Protein AF-0000000078652286 (afdb_homodimer)

Solvent-accessible surface area (backbone atoms only — not comparable to full-atom values): 15765 Å² total; per-residue (Å²): 120,46,76,45,65,55,53,71,86,46,45,67,55,51,50,52,40,48,57,67,32,73,71,63,65,42,34,70,57,65,64,25,72,68,32,42,41,52,26,39,71,69,23,59,78,38,22,35,30,31,34,47,96,91,35,68,45,29,36,36,38,32,30,48,24,59,58,43,30,39,56,39,75,67,45,54,32,75,92,59,58,95,69,57,56,63,59,50,54,51,54,52,39,51,54,51,35,52,75,68,65,37,44,33,40,33,38,70,41,53,64,84,39,56,66,61,53,51,54,40,43,75,73,56,30,41,74,53,85,59,48,41,57,28,36,34,70,72,51,95,76,57,75,46,81,63,120,47,76,44,65,53,54,72,87,45,46,66,56,52,51,51,39,47,58,68,33,75,70,61,65,42,36,71,57,64,65,26,74,67,30,41,42,51,27,38,70,70,22,61,76,37,21,35,30,31,34,47,95,91,35,67,47,29,36,36,39,33,31,47,24,60,60,44,31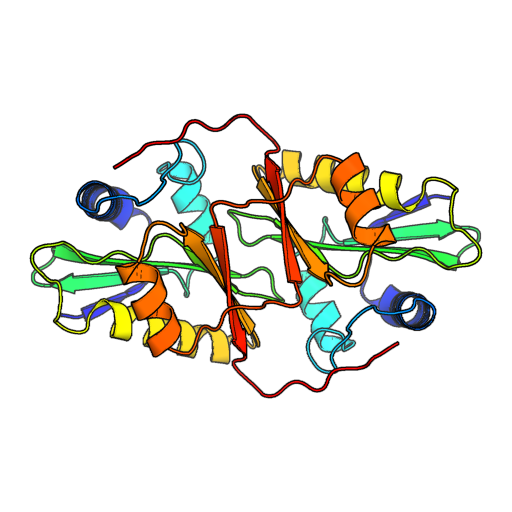,39,56,40,73,69,46,55,30,76,92,60,57,95,69,57,58,65,59,51,54,52,54,52,37,52,54,49,35,52,75,69,66,37,45,33,39,33,38,71,42,52,62,84,39,56,67,61,51,51,53,41,43,74,73,55,30,41,74,53,87,59,46,41,57,26,37,32,71,72,51,94,75,55,74,46,81,62

InterPro domains:
  IPR000182 GNAT domain [PF00583] (12-125)
  IPR000182 GNAT domain [PS51186] (1-146)
  IPR016181 Acyl-CoA N-acyltransferase [SSF55729] (1-130)
  IPR017255 Acetyltransferase, GNAT, predicted [PIRSF037663] (1-130)
  IPR050832 Bacterial Acetyltransferase [PTHR43877] (1-130)

pLDDT: mean 96.69, std 3.42, range [78.0, 98.94]

Structure (mmCIF, N/CA/C/O backbone):
data_AF-0000000078652286-model_v1
#
loop_
_entity.id
_entity.type
_entity.pdbx_description
1 polymer 'Putative acetyltransferase'
#
loop_
_atom_site.group_PDB
_atom_site.id
_atom_site.type_symbol
_atom_site.label_atom_id
_atom_site.label_alt_id
_atom_site.label_comp_id
_atom_site.label_asym_id
_atom_site.label_entity_id
_atom_site.label_seq_id
_atom_site.pdbx_PDB_ins_code
_atom_site.Cartn_x
_atom_site.Cartn_y
_atom_site.Cartn_z
_atom_site.occupancy
_atom_site.B_iso_or_equiv
_atom_site.auth_seq_id
_atom_site.auth_comp_id
_atom_site.auth_asym_id
_atom_site.auth_atom_id
_atom_site.pdbx_PDB_model_num
ATOM 1 N N . MET A 1 1 ? -10.242 -27.656 -9.531 1 91.12 1 MET A N 1
ATOM 2 C CA . MET A 1 1 ? -9.398 -26.578 -9.016 1 91.12 1 MET A CA 1
ATOM 3 C C . MET A 1 1 ? -10.102 -25.828 -7.879 1 91.12 1 MET A C 1
ATOM 5 O O . MET A 1 1 ? -11.289 -25.547 -7.965 1 91.12 1 MET A O 1
ATOM 9 N N . ASN A 1 2 ? -9.391 -25.625 -6.797 1 97 2 ASN A N 1
ATOM 10 C CA . ASN A 1 2 ? -9.938 -24.922 -5.633 1 97 2 ASN A CA 1
ATOM 11 C C . ASN A 1 2 ? -9.062 -23.75 -5.227 1 97 2 ASN A C 1
ATOM 13 O O . ASN A 1 2 ? -7.836 -23.812 -5.324 1 97 2 ASN A O 1
ATOM 17 N N . ILE A 1 3 ? -9.727 -22.672 -4.801 1 98.44 3 ILE A N 1
ATOM 18 C CA . ILE A 1 3 ? -9.023 -21.516 -4.285 1 98.44 3 ILE A CA 1
ATOM 19 C C . ILE A 1 3 ? -9.148 -21.453 -2.766 1 98.44 3 ILE A C 1
ATOM 21 O O . ILE A 1 3 ? -10.242 -21.609 -2.223 1 98.44 3 ILE A O 1
ATOM 25 N N . ARG A 1 4 ? -8.07 -21.297 -2.104 1 98.5 4 ARG A N 1
ATOM 26 C CA . ARG A 1 4 ? -8.07 -21.219 -0.646 1 98.5 4 ARG A CA 1
ATOM 27 C C . ARG A 1 4 ? -7.012 -20.234 -0.154 1 98.5 4 ARG A C 1
ATOM 29 O O . ARG A 1 4 ? -6.172 -19.781 -0.932 1 98.5 4 ARG A O 1
ATOM 36 N N . GLU A 1 5 ? -7.062 -19.953 1.129 1 98.81 5 GLU A N 1
ATOM 37 C CA . GLU A 1 5 ? -6.051 -19.078 1.736 1 98.81 5 GLU A CA 1
ATOM 38 C C . GLU A 1 5 ? -4.68 -19.75 1.737 1 98.81 5 GLU A C 1
ATOM 40 O O . GLU A 1 5 ? -4.574 -20.953 1.977 1 98.81 5 GLU A O 1
ATOM 45 N N . MET A 1 6 ? -3.682 -19.016 1.412 1 98.81 6 MET A N 1
ATOM 46 C CA . MET A 1 6 ? -2.299 -19.469 1.513 1 98.81 6 MET A CA 1
ATOM 47 C C . MET A 1 6 ? -1.877 -19.609 2.973 1 98.81 6 MET A C 1
ATOM 49 O O . MET A 1 6 ? -2.193 -18.75 3.799 1 98.81 6 MET A O 1
ATOM 53 N N . ILE A 1 7 ? -1.224 -20.672 3.297 1 98.44 7 ILE A N 1
ATOM 54 C CA . ILE A 1 7 ? -0.658 -20.844 4.629 1 98.44 7 ILE A CA 1
ATOM 55 C C . ILE A 1 7 ? 0.861 -20.969 4.535 1 98.44 7 ILE A C 1
ATOM 57 O O . ILE A 1 7 ? 1.409 -21.141 3.441 1 98.44 7 ILE A O 1
ATOM 61 N N . GLU A 1 8 ? 1.541 -20.875 5.652 1 98.44 8 GLU A N 1
ATOM 62 C CA . GLU A 1 8 ? 3 -20.844 5.672 1 98.44 8 GLU A CA 1
ATOM 63 C C . GLU A 1 8 ? 3.584 -22.109 5.047 1 98.44 8 GLU A C 1
ATOM 65 O O . GLU A 1 8 ? 4.625 -22.062 4.391 1 98.44 8 GLU A O 1
ATOM 70 N N . GLU A 1 9 ? 2.928 -23.188 5.168 1 98.38 9 GLU A N 1
ATOM 71 C CA . GLU A 1 9 ? 3.406 -24.469 4.668 1 98.38 9 GLU A CA 1
ATOM 72 C C . GLU A 1 9 ? 3.385 -24.516 3.145 1 98.38 9 GLU A C 1
ATOM 74 O O . GLU A 1 9 ? 4.008 -25.391 2.535 1 98.38 9 GLU A O 1
ATOM 79 N N . ASP A 1 10 ? 2.697 -23.609 2.553 1 98.75 10 ASP A N 1
ATOM 80 C CA . ASP A 1 10 ? 2.588 -23.562 1.098 1 98.75 10 ASP A CA 1
ATOM 81 C C . ASP A 1 10 ? 3.822 -22.906 0.474 1 98.75 10 ASP A C 1
ATOM 83 O O . ASP A 1 10 ? 4.004 -22.953 -0.745 1 98.75 10 ASP A O 1
ATOM 87 N N . TYR A 1 11 ? 4.672 -22.375 1.302 1 98.81 11 TYR A N 1
ATOM 88 C CA . TYR A 1 11 ? 5.715 -21.469 0.833 1 98.81 11 TYR A CA 1
ATOM 89 C C . TYR A 1 11 ? 6.566 -22.125 -0.246 1 98.81 11 TYR A C 1
ATOM 91 O O . TYR A 1 11 ? 6.77 -21.547 -1.321 1 98.81 11 TYR A O 1
ATOM 99 N N . ASP A 1 12 ? 7.023 -23.281 -0.042 1 98.69 12 ASP A N 1
ATOM 100 C CA . ASP A 1 12 ? 7.957 -23.891 -0.979 1 98.69 12 ASP A CA 1
ATOM 101 C C . ASP A 1 12 ? 7.316 -24.078 -2.352 1 98.69 12 ASP A C 1
ATOM 103 O O . ASP A 1 12 ? 7.941 -23.812 -3.377 1 98.69 12 ASP A O 1
ATOM 107 N N . GLN A 1 13 ? 6.113 -24.5 -2.381 1 98.69 13 GLN A N 1
ATOM 108 C CA . GLN A 1 13 ? 5.422 -24.703 -3.648 1 98.69 13 GLN A CA 1
ATOM 109 C C . GLN A 1 13 ? 5.145 -23.375 -4.344 1 98.69 13 GLN A C 1
ATOM 111 O O . GLN A 1 13 ? 5.301 -23.266 -5.559 1 98.69 13 GLN A O 1
ATOM 116 N N . VAL A 1 14 ? 4.781 -22.375 -3.627 1 98.75 14 VAL A N 1
ATOM 117 C CA . VAL A 1 14 ? 4.48 -21.062 -4.184 1 98.75 14 VAL A CA 1
ATOM 118 C C . VAL A 1 14 ? 5.758 -20.422 -4.734 1 98.75 14 VAL A C 1
ATOM 120 O O . VAL A 1 14 ? 5.742 -19.812 -5.805 1 98.75 14 VAL A O 1
ATOM 123 N N . TYR A 1 15 ? 6.809 -20.641 -3.947 1 98.38 15 TYR A N 1
ATOM 124 C CA . TYR A 1 15 ? 8.086 -20.109 -4.402 1 98.38 15 TYR A CA 1
ATOM 125 C C . TYR A 1 15 ? 8.508 -20.75 -5.719 1 98.38 15 TYR A C 1
ATOM 127 O O . TYR A 1 15 ? 8.977 -20.062 -6.629 1 98.38 15 TYR A O 1
ATOM 135 N N . GLN A 1 16 ? 8.359 -22.016 -5.852 1 97.69 16 GLN A N 1
ATOM 136 C CA . GLN A 1 16 ? 8.664 -22.703 -7.102 1 97.69 16 GLN A CA 1
ATOM 137 C C . GLN A 1 16 ? 7.762 -22.219 -8.234 1 97.69 16 GLN A C 1
ATOM 139 O O . GLN A 1 16 ? 8.203 -22.094 -9.375 1 97.69 16 GLN A O 1
ATOM 144 N N . LEU A 1 17 ? 6.535 -21.984 -7.918 1 98.19 17 LEU A N 1
ATOM 145 C CA . LEU A 1 17 ? 5.605 -21.406 -8.891 1 98.19 17 LEU A CA 1
ATOM 146 C C . LEU A 1 17 ? 6.113 -20.062 -9.391 1 98.19 17 LEU A C 1
ATOM 148 O O . LEU A 1 17 ? 6.152 -19.828 -10.602 1 98.19 17 LEU A O 1
ATOM 152 N N . TRP A 1 18 ? 6.508 -19.203 -8.445 1 97.69 18 TRP A N 1
ATOM 153 C CA . TRP A 1 18 ? 7.023 -17.891 -8.828 1 97.69 18 TRP A CA 1
ATOM 154 C C . TRP A 1 18 ? 8.266 -18.031 -9.703 1 97.69 18 TRP A C 1
ATOM 156 O O . TRP A 1 18 ? 8.398 -17.328 -10.711 1 97.69 18 TRP A O 1
ATOM 166 N N . LEU A 1 19 ? 9.094 -18.953 -9.375 1 96.25 19 LEU A N 1
ATOM 167 C CA . LEU A 1 19 ? 10.328 -19.156 -10.133 1 96.25 19 LEU A CA 1
ATOM 168 C C . LEU A 1 19 ? 10.016 -19.625 -11.547 1 96.25 19 LEU A C 1
ATOM 170 O O . LEU A 1 19 ? 10.789 -19.359 -12.477 1 96.25 19 LEU A O 1
ATOM 174 N N . SER A 1 20 ? 8.977 -20.297 -11.695 1 95.44 20 SER A N 1
ATOM 175 C CA . SER A 1 20 ? 8.609 -20.844 -13 1 95.44 20 SER A CA 1
ATOM 176 C C . SER A 1 20 ? 8.062 -19.75 -13.922 1 95.44 20 SER A C 1
ATOM 178 O O . SER A 1 20 ? 7.93 -19.969 -15.125 1 95.44 20 SER A O 1
ATOM 180 N N . CYS A 1 21 ? 7.727 -18.594 -13.383 1 94.75 21 CYS A N 1
ATOM 181 C CA . CYS A 1 21 ? 7.164 -17.469 -14.141 1 94.75 21 CYS A CA 1
ATOM 182 C C . CYS A 1 21 ? 8.227 -16.422 -14.43 1 94.75 21 CYS A C 1
ATOM 184 O O . CYS A 1 21 ? 8.984 -16.031 -13.539 1 94.75 21 CYS A O 1
ATOM 186 N N . ALA A 1 22 ? 8.266 -15.953 -15.586 1 89.44 22 ALA A N 1
ATOM 187 C CA . ALA A 1 22 ? 9.258 -14.953 -15.969 1 89.44 22 ALA A CA 1
ATOM 188 C C . ALA A 1 22 ? 8.875 -13.57 -15.453 1 89.44 22 ALA A C 1
ATOM 190 O O . ALA A 1 22 ? 7.691 -13.211 -15.438 1 89.44 22 ALA A O 1
ATOM 191 N N . GLY A 1 23 ? 9.891 -12.789 -14.969 1 87.5 23 GLY A N 1
ATOM 192 C CA . GLY A 1 23 ? 9.695 -11.383 -14.664 1 87.5 23 GLY A CA 1
ATOM 193 C C . GLY A 1 23 ? 8.992 -11.148 -13.344 1 87.5 23 GLY A C 1
ATOM 194 O O . GLY A 1 23 ? 8.258 -10.172 -13.188 1 87.5 23 GLY A O 1
ATOM 195 N N . MET A 1 24 ? 9.07 -11.977 -12.398 1 90.88 24 MET A N 1
ATOM 196 C CA . MET A 1 24 ? 8.352 -11.875 -11.125 1 90.88 24 MET A CA 1
ATOM 197 C C . MET A 1 24 ? 8.914 -10.75 -10.266 1 90.88 24 MET A C 1
ATOM 199 O O . MET A 1 24 ? 8.188 -10.125 -9.492 1 90.88 24 MET A O 1
ATOM 203 N N . GLY A 1 25 ? 10.211 -10.531 -10.359 1 91.5 25 GLY A N 1
ATOM 204 C CA . GLY A 1 25 ? 10.828 -9.477 -9.57 1 91.5 25 GLY A CA 1
ATOM 205 C C . GLY A 1 25 ? 10.898 -9.805 -8.094 1 91.5 25 GLY A C 1
ATOM 206 O O . GLY A 1 25 ? 10.609 -8.953 -7.246 1 91.5 25 GLY A O 1
ATOM 207 N N . LEU A 1 26 ? 11.25 -11.016 -7.684 1 96 26 LEU A N 1
ATOM 208 C CA . LEU A 1 26 ? 11.383 -11.43 -6.293 1 96 26 LEU A CA 1
ATOM 209 C C . LEU A 1 26 ? 12.602 -10.781 -5.648 1 96 26 LEU A C 1
ATOM 211 O O . LEU A 1 26 ? 13.539 -10.375 -6.344 1 96 26 LEU A O 1
ATOM 215 N N . ASN A 1 27 ? 12.562 -10.609 -4.387 1 95.25 27 ASN A N 1
ATOM 216 C CA . ASN A 1 27 ? 13.758 -10.203 -3.654 1 95.25 27 ASN A CA 1
ATOM 217 C C . ASN A 1 27 ? 14.016 -11.125 -2.465 1 95.25 27 ASN A C 1
ATOM 219 O O . ASN A 1 27 ? 13.117 -11.82 -1.999 1 95.25 27 ASN A O 1
ATOM 223 N N . HIS A 1 28 ? 15.25 -11.141 -1.911 1 95.38 28 HIS A N 1
ATOM 224 C CA . HIS A 1 28 ? 15.695 -12.156 -0.973 1 95.38 28 HIS A CA 1
ATOM 225 C C . HIS A 1 28 ? 15.18 -11.883 0.433 1 95.38 28 HIS A C 1
ATOM 227 O O . HIS A 1 28 ? 15.289 -12.734 1.317 1 95.38 28 HIS A O 1
ATOM 233 N N . LEU A 1 29 ? 14.594 -10.742 0.702 1 96.25 29 LEU A N 1
ATOM 234 C CA . LEU A 1 29 ? 14.109 -10.414 2.039 1 96.25 29 LEU A CA 1
ATOM 235 C C . LEU A 1 29 ? 12.594 -10.578 2.125 1 96.25 29 LEU A C 1
ATOM 237 O O . LEU A 1 29 ? 12.102 -11.5 2.777 1 96.25 29 LEU A O 1
ATOM 241 N N . ASP A 1 30 ? 11.875 -9.852 1.342 1 97.31 30 ASP A N 1
ATOM 242 C CA . ASP A 1 30 ? 10.422 -9.852 1.41 1 97.31 30 ASP A CA 1
ATOM 243 C C . ASP A 1 30 ? 9.844 -11.172 0.906 1 97.31 30 ASP A C 1
ATOM 245 O O . ASP A 1 30 ? 8.773 -11.594 1.348 1 97.31 30 ASP A O 1
ATOM 249 N N . ASP A 1 31 ? 10.594 -11.789 -0.006 1 97.75 31 ASP A N 1
ATOM 250 C CA . ASP A 1 31 ? 10.078 -13 -0.636 1 97.75 31 ASP A CA 1
ATOM 251 C C . ASP A 1 31 ? 10.719 -14.25 -0.035 1 97.75 31 ASP A C 1
ATOM 253 O O . ASP A 1 31 ? 10.555 -15.352 -0.559 1 97.75 31 ASP A O 1
ATOM 257 N N . SER A 1 32 ? 11.484 -14.07 1.063 1 97.19 32 SER A N 1
ATOM 258 C CA . SER A 1 32 ? 11.984 -15.203 1.831 1 97.19 32 SER A CA 1
ATOM 259 C C . SER A 1 32 ? 10.859 -15.898 2.59 1 97.19 32 SER A C 1
ATOM 261 O O . SER A 1 32 ? 9.75 -15.367 2.695 1 97.19 32 SER A O 1
ATOM 263 N N . LYS A 1 33 ? 11.172 -17.094 3.066 1 98.25 33 LYS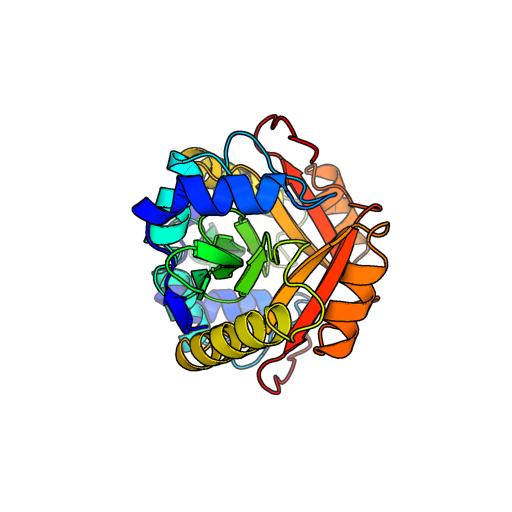 A N 1
ATOM 264 C CA . LYS A 1 33 ? 10.203 -17.828 3.873 1 98.25 33 LYS A CA 1
ATOM 265 C C . LYS A 1 33 ? 9.742 -17 5.066 1 98.25 33 LYS A C 1
ATOM 267 O O . LYS A 1 33 ? 8.539 -16.922 5.344 1 98.25 33 LYS A O 1
ATOM 272 N N . GLU A 1 34 ? 10.656 -16.344 5.715 1 97.69 34 GLU A N 1
ATOM 273 C CA . GLU A 1 34 ? 10.336 -15.508 6.871 1 97.69 34 GLU A CA 1
ATOM 274 C C . GLU A 1 34 ? 9.523 -14.281 6.457 1 97.69 34 GLU A C 1
ATOM 276 O O . GLU A 1 34 ? 8.57 -13.898 7.145 1 97.69 34 GLU A O 1
ATOM 281 N N . GLY A 1 35 ? 9.938 -13.625 5.371 1 97.56 35 GLY A N 1
ATOM 282 C CA . GLY A 1 35 ? 9.219 -12.461 4.879 1 97.56 35 GLY A CA 1
ATOM 283 C C . GLY A 1 35 ? 7.773 -12.758 4.527 1 97.56 35 GLY A C 1
ATOM 284 O O . GLY A 1 35 ? 6.871 -12.016 4.91 1 97.56 35 GLY A O 1
ATOM 285 N N . ILE A 1 36 ? 7.594 -13.914 3.891 1 98.56 36 ILE A N 1
ATOM 286 C CA . ILE A 1 36 ? 6.25 -14.297 3.479 1 98.56 36 ILE A CA 1
ATOM 287 C C . ILE A 1 36 ? 5.43 -14.703 4.703 1 98.56 36 ILE A C 1
ATOM 289 O O . ILE A 1 36 ? 4.246 -14.375 4.801 1 98.56 36 ILE A O 1
ATOM 293 N N . ALA A 1 37 ? 6.031 -15.391 5.594 1 98.38 37 ALA A N 1
ATOM 294 C CA . ALA A 1 37 ? 5.324 -15.773 6.812 1 98.38 37 ALA A CA 1
ATOM 295 C C . ALA A 1 37 ? 4.801 -14.547 7.551 1 98.38 37 ALA A C 1
ATOM 297 O O . ALA A 1 37 ? 3.654 -14.523 8.008 1 98.38 37 ALA A O 1
ATOM 298 N N . GLN A 1 38 ? 5.59 -13.539 7.695 1 97.62 38 GLN A N 1
ATOM 299 C CA . GLN A 1 38 ? 5.184 -12.305 8.352 1 97.62 38 GLN A CA 1
ATOM 300 C C . GLN A 1 38 ? 4.062 -11.617 7.578 1 97.62 38 GLN A C 1
ATOM 302 O O . GLN A 1 38 ? 3.125 -11.086 8.172 1 97.62 38 GLN A O 1
ATOM 307 N N . PHE A 1 39 ? 4.242 -11.672 6.285 1 98.56 39 PHE A N 1
ATOM 308 C CA . PHE A 1 39 ? 3.23 -11.07 5.422 1 98.56 39 PHE A CA 1
ATOM 309 C C . PHE A 1 39 ? 1.887 -11.773 5.594 1 98.56 39 PHE A C 1
ATOM 311 O O . PHE A 1 39 ? 0.847 -11.117 5.688 1 98.56 39 PHE A O 1
ATOM 318 N N . LEU A 1 40 ? 1.927 -13.094 5.68 1 98.69 40 LEU A N 1
ATOM 319 C CA . LEU A 1 40 ? 0.713 -13.883 5.84 1 98.69 40 LEU A CA 1
ATOM 320 C C . LEU A 1 40 ? 0.069 -13.617 7.199 1 98.69 40 LEU A C 1
ATOM 322 O O . LEU A 1 40 ? -1.158 -13.562 7.309 1 98.69 40 LEU A O 1
ATOM 326 N N . LYS A 1 41 ? 0.871 -13.445 8.18 1 97.88 41 LYS A N 1
ATOM 327 C CA . LYS A 1 41 ? 0.367 -13.188 9.523 1 97.88 41 LYS A CA 1
ATOM 328 C C . LYS A 1 41 ? -0.409 -11.875 9.578 1 97.88 41 LYS A C 1
ATOM 330 O O . LYS A 1 41 ? -1.443 -11.781 10.242 1 97.88 41 LYS A O 1
ATOM 335 N N . ARG A 1 42 ? 0.074 -10.914 8.867 1 97.5 42 ARG A N 1
ATOM 336 C CA . ARG A 1 42 ? -0.578 -9.609 8.859 1 97.5 42 ARG A CA 1
ATOM 337 C C . ARG A 1 42 ? -1.793 -9.609 7.938 1 97.5 42 ARG A C 1
ATOM 339 O O . ARG A 1 42 ? -2.699 -8.789 8.094 1 97.5 42 ARG A O 1
ATOM 346 N N . ASN A 1 43 ? -1.779 -10.508 6.961 1 98.38 43 ASN A N 1
ATOM 347 C CA . ASN A 1 43 ? -2.818 -10.57 5.938 1 98.38 43 ASN A CA 1
ATOM 348 C C . ASN A 1 43 ? -3.385 -11.977 5.793 1 98.38 43 ASN A C 1
ATOM 350 O O . ASN A 1 43 ? -3.293 -12.578 4.719 1 98.38 43 ASN A O 1
ATOM 354 N N . PRO A 1 44 ? -4.016 -12.461 6.738 1 96.62 44 PRO A N 1
ATOM 355 C CA . PRO A 1 44 ? -4.359 -13.891 6.762 1 96.62 44 PRO A CA 1
ATOM 356 C C . PRO A 1 44 ? -5.445 -14.25 5.746 1 96.62 44 PRO A C 1
ATOM 358 O O . PRO A 1 44 ? -5.578 -15.414 5.367 1 96.62 44 PRO A O 1
ATOM 361 N N . GLN A 1 45 ? -6.211 -13.328 5.199 1 97.88 45 GLN A N 1
ATOM 362 C CA . GLN A 1 45 ? -7.371 -13.695 4.395 1 97.88 45 GLN A CA 1
ATOM 363 C C . GLN A 1 45 ? -7.172 -13.305 2.934 1 97.88 45 GLN A C 1
ATOM 365 O O . GLN A 1 45 ? -7.98 -13.656 2.074 1 97.88 45 GLN A O 1
ATOM 370 N N . THR A 1 46 ? -6.094 -12.602 2.682 1 98.81 46 THR A N 1
ATOM 371 C CA . THR A 1 46 ? -6.07 -11.953 1.375 1 98.81 46 THR A CA 1
ATOM 372 C C . THR A 1 46 ? -4.961 -12.531 0.504 1 98.81 46 THR A C 1
ATOM 374 O O . THR A 1 46 ? -4.727 -12.062 -0.61 1 98.81 46 THR A O 1
ATOM 377 N N . CYS A 1 47 ? -4.285 -13.508 0.989 1 98.94 47 CYS A N 1
ATOM 378 C CA . CYS A 1 47 ? -3.322 -14.266 0.198 1 98.94 47 CYS A CA 1
ATOM 379 C C . CYS A 1 47 ? -3.879 -15.641 -0.166 1 98.94 47 CYS A C 1
ATOM 381 O O . CYS A 1 47 ? -4.234 -16.422 0.715 1 98.94 47 CYS A O 1
ATOM 383 N N . LEU A 1 48 ? -3.951 -15.883 -1.462 1 98.94 48 LEU A N 1
ATOM 384 C CA . LEU A 1 48 ? -4.684 -17.062 -1.924 1 98.94 48 LEU A CA 1
ATOM 385 C C . LEU A 1 48 ? -3.82 -17.906 -2.844 1 98.94 48 LEU A C 1
ATOM 387 O O . LEU A 1 48 ? -2.926 -17.391 -3.52 1 98.94 48 LEU A O 1
ATOM 391 N N . VAL A 1 49 ? -4.172 -19.188 -2.873 1 98.88 49 VAL A N 1
ATOM 392 C CA . VAL A 1 49 ? -3.58 -20.125 -3.828 1 98.88 49 VAL A CA 1
ATOM 393 C C . VAL A 1 49 ? -4.684 -20.891 -4.551 1 98.88 49 VAL A C 1
ATOM 395 O O . VAL A 1 49 ? -5.746 -21.141 -3.98 1 98.88 49 VAL A O 1
ATOM 398 N N . ALA A 1 50 ? -4.48 -21.141 -5.789 1 98.88 50 ALA A N 1
ATOM 399 C CA . ALA A 1 50 ? -5.281 -22.078 -6.57 1 98.88 50 ALA A CA 1
ATOM 400 C C . ALA A 1 50 ? -4.641 -23.469 -6.59 1 98.88 50 ALA A C 1
ATOM 402 O O . ALA A 1 50 ? -3.467 -23.609 -6.945 1 98.88 50 ALA A O 1
ATOM 403 N N . VAL A 1 51 ? -5.426 -24.5 -6.242 1 98.75 51 VAL A N 1
ATOM 404 C CA . VAL A 1 51 ? -4.871 -25.844 -6.074 1 98.75 51 VAL A CA 1
ATOM 405 C C . VAL A 1 51 ? -5.613 -26.828 -6.98 1 98.75 51 VAL A C 1
ATOM 407 O O . VAL A 1 51 ? -6.844 -26.812 -7.039 1 98.75 51 VAL A O 1
ATOM 410 N N . GLU A 1 52 ? -4.887 -27.547 -7.719 1 97.88 52 GLU A N 1
ATOM 411 C CA . GLU A 1 52 ? -5.398 -28.656 -8.523 1 97.88 52 GLU A CA 1
ATOM 412 C C . GLU A 1 52 ? -4.582 -29.922 -8.289 1 97.88 52 GLU A C 1
ATOM 414 O O . GLU A 1 52 ? -3.361 -29.922 -8.453 1 97.88 52 GLU A O 1
ATOM 419 N N . ASN A 1 53 ? -5.223 -31.031 -7.898 1 96.06 53 ASN A N 1
ATOM 420 C CA . ASN A 1 53 ? -4.57 -32.312 -7.617 1 96.06 53 ASN A CA 1
ATOM 421 C C . ASN A 1 53 ? -3.408 -32.156 -6.641 1 96.06 53 ASN A C 1
ATOM 423 O O . ASN A 1 53 ? -2.293 -32.594 -6.914 1 96.06 53 ASN A O 1
ATOM 427 N N . GLN A 1 54 ? -3.592 -31.297 -5.594 1 95.5 54 GLN A N 1
ATOM 428 C CA . GLN A 1 54 ? -2.678 -31.078 -4.48 1 95.5 54 GLN A CA 1
ATOM 429 C C . GLN A 1 54 ? -1.449 -30.281 -4.93 1 95.5 54 GLN A C 1
ATOM 431 O O . GLN A 1 54 ? -0.458 -30.203 -4.203 1 95.5 54 GLN A O 1
ATOM 436 N N . ILE A 1 55 ? -1.581 -29.719 -6.113 1 97.44 55 ILE A N 1
ATOM 437 C CA . ILE A 1 55 ? -0.506 -28.891 -6.645 1 97.44 55 ILE A CA 1
ATOM 438 C C . ILE A 1 55 ? -0.968 -27.438 -6.711 1 97.44 55 ILE A C 1
ATOM 440 O O . ILE A 1 55 ? -2.076 -27.156 -7.176 1 97.44 55 ILE A O 1
ATOM 444 N N . ILE A 1 56 ? -0.13 -26.547 -6.203 1 98.69 56 ILE A N 1
ATOM 445 C CA . ILE A 1 56 ? -0.434 -25.125 -6.316 1 98.69 56 ILE A CA 1
ATOM 446 C C . ILE A 1 56 ? -0.09 -24.641 -7.723 1 98.69 56 ILE A C 1
ATOM 448 O O . ILE A 1 56 ? 1.074 -24.672 -8.125 1 98.69 56 ILE A O 1
ATOM 452 N N . ILE A 1 57 ? -1.135 -24.203 -8.422 1 98.69 57 ILE A N 1
ATOM 453 C CA . ILE A 1 57 ? -0.944 -23.844 -9.828 1 98.69 57 ILE A CA 1
ATOM 454 C C . ILE A 1 57 ? -1.127 -22.344 -10.008 1 98.69 57 ILE A C 1
ATOM 456 O O . ILE A 1 57 ? -0.915 -21.812 -11.102 1 98.69 57 ILE A O 1
ATOM 460 N N . GLY A 1 58 ? -1.52 -21.594 -9.039 1 98.81 58 GLY A N 1
ATOM 461 C CA . GLY A 1 58 ? -1.673 -20.141 -9.023 1 98.81 58 GLY A CA 1
ATOM 462 C C . GLY A 1 58 ? -1.574 -19.547 -7.629 1 98.81 58 GLY A C 1
ATOM 463 O O . GLY A 1 58 ? -1.819 -20.234 -6.637 1 98.81 58 GLY A O 1
ATOM 464 N N . ALA A 1 59 ? -1.184 -18.297 -7.59 1 98.88 59 ALA A N 1
ATOM 465 C CA . ALA A 1 59 ? -1.068 -17.609 -6.309 1 98.88 59 ALA A CA 1
ATOM 466 C C . ALA A 1 59 ? -1.26 -16.109 -6.473 1 98.88 59 ALA A C 1
ATOM 468 O O . ALA A 1 59 ? -0.993 -15.555 -7.547 1 98.88 59 ALA A O 1
ATOM 469 N N . ILE A 1 60 ? -1.724 -15.469 -5.492 1 98.88 60 ILE A N 1
ATOM 470 C CA . ILE A 1 60 ? -1.841 -14.016 -5.406 1 98.88 60 ILE A CA 1
ATOM 471 C C . ILE A 1 60 ? -1.565 -13.562 -3.977 1 98.88 60 ILE A C 1
ATOM 473 O O . ILE A 1 60 ? -2.086 -14.141 -3.021 1 98.88 60 ILE A O 1
ATOM 477 N N . LEU A 1 61 ? -0.688 -12.625 -3.826 1 98.88 61 LEU A N 1
ATOM 478 C CA . LEU A 1 61 ? -0.418 -11.984 -2.543 1 98.88 61 LEU A CA 1
ATOM 479 C C . LEU A 1 61 ? -1.039 -10.594 -2.488 1 98.88 61 LEU A C 1
ATOM 481 O O . LEU A 1 61 ? -0.765 -9.758 -3.348 1 98.88 61 LEU A O 1
ATOM 485 N N . VAL A 1 62 ? -1.869 -10.383 -1.521 1 98.94 62 VAL A N 1
ATOM 486 C CA . VAL A 1 62 ? -2.482 -9.07 -1.351 1 98.94 62 VAL A CA 1
ATOM 487 C C . VAL A 1 62 ? -2.357 -8.625 0.104 1 98.94 62 VAL A C 1
ATOM 489 O O . VAL A 1 62 ? -2.777 -9.344 1.017 1 98.94 62 VAL A O 1
ATOM 492 N N . GLY A 1 63 ? -1.684 -7.539 0.286 1 98.75 63 GLY A N 1
ATOM 493 C CA . GLY A 1 63 ? -1.652 -6.891 1.586 1 98.75 63 GLY A CA 1
ATOM 494 C C . GLY A 1 63 ? -2.439 -5.594 1.624 1 98.75 63 GLY A C 1
ATOM 495 O O . GLY A 1 63 ? -2.705 -4.992 0.581 1 98.75 63 GLY A O 1
ATOM 496 N N . PHE A 1 64 ? -2.859 -5.215 2.791 1 98.69 64 PHE A N 1
ATOM 497 C CA . PHE A 1 64 ? -3.555 -3.941 2.926 1 98.69 64 PHE A CA 1
ATOM 498 C C . PHE A 1 64 ? -3.137 -3.23 4.207 1 98.69 64 PHE A C 1
ATOM 500 O O . PHE A 1 64 ? -2.793 -3.879 5.199 1 98.69 64 PHE A O 1
ATOM 507 N N . ASP A 1 65 ? -3.158 -1.935 4.227 1 98.38 65 ASP A N 1
ATOM 508 C CA . ASP A 1 65 ? -2.664 -1.147 5.352 1 98.38 65 ASP A CA 1
ATOM 509 C C . ASP A 1 65 ? -3.818 -0.523 6.133 1 98.38 65 ASP A C 1
ATOM 511 O O . ASP A 1 65 ? -3.596 0.278 7.043 1 98.38 65 ASP A O 1
ATOM 515 N N . GLY A 1 66 ? -5.059 -0.867 5.836 1 97.56 66 GLY A N 1
ATOM 516 C CA . GLY A 1 66 ? -6.234 -0.278 6.453 1 97.56 66 GLY A CA 1
ATOM 517 C C . GLY A 1 66 ? -6.906 0.766 5.582 1 97.56 66 GLY A C 1
ATOM 518 O O . GLY A 1 66 ? -8.062 1.129 5.82 1 97.56 66 GLY A O 1
ATOM 519 N N . ARG A 1 67 ? -6.207 1.231 4.559 1 97.88 67 ARG A N 1
ATOM 520 C CA . ARG A 1 67 ? -6.695 2.25 3.635 1 97.88 67 ARG A CA 1
ATOM 521 C C . ARG A 1 67 ? -6.676 1.741 2.197 1 97.88 67 ARG A C 1
ATOM 523 O O . ARG A 1 67 ? -7.656 1.886 1.469 1 97.88 67 ARG A O 1
ATOM 530 N N . ARG A 1 68 ? -5.668 1.142 1.854 1 98.38 68 ARG A N 1
ATOM 531 C CA . ARG A 1 68 ? -5.461 0.604 0.513 1 98.38 68 ARG A CA 1
ATOM 532 C C . ARG A 1 68 ? -4.953 -0.834 0.572 1 98.38 68 ARG A C 1
ATOM 534 O O . ARG A 1 68 ? -4.297 -1.228 1.539 1 98.38 68 ARG A O 1
ATOM 541 N N . ALA A 1 69 ? -5.348 -1.565 -0.398 1 98.81 69 ALA A N 1
ATOM 542 C CA . ALA A 1 69 ? -4.727 -2.865 -0.63 1 98.81 69 ALA A CA 1
ATOM 543 C C . ALA A 1 69 ? -3.795 -2.818 -1.839 1 98.81 69 ALA A C 1
ATOM 545 O O . ALA A 1 69 ? -4.016 -2.041 -2.771 1 98.81 69 ALA A O 1
ATOM 546 N N . TYR A 1 70 ? -2.791 -3.617 -1.778 1 98.88 70 TYR A N 1
ATOM 547 C CA . TYR A 1 70 ? -1.832 -3.734 -2.871 1 98.88 70 TYR A CA 1
ATOM 548 C C . TYR A 1 70 ? -1.623 -5.191 -3.26 1 98.88 70 TYR A C 1
ATOM 550 O O . TYR A 1 70 ? -1.461 -6.055 -2.395 1 98.88 70 TYR A O 1
ATOM 558 N N . ILE A 1 71 ? -1.668 -5.457 -4.539 1 98.81 71 ILE A N 1
ATOM 559 C CA . ILE A 1 71 ? -1.529 -6.805 -5.086 1 98.81 71 ILE A CA 1
ATOM 560 C C . ILE A 1 71 ? -0.076 -7.051 -5.484 1 98.81 71 ILE A C 1
ATOM 562 O O . ILE A 1 71 ? 0.544 -6.219 -6.148 1 98.81 71 ILE A O 1
ATOM 566 N N . TYR A 1 72 ? 0.405 -8.219 -4.965 1 98.12 72 TYR A N 1
ATOM 567 C CA . TYR A 1 72 ? 1.768 -8.633 -5.281 1 98.12 72 TYR A CA 1
ATOM 568 C C . TYR A 1 72 ? 1.784 -10.023 -5.898 1 98.12 72 TYR A C 1
ATOM 570 O O . TYR A 1 72 ? 0.957 -10.875 -5.555 1 98.12 72 TYR A O 1
ATOM 578 N N . HIS A 1 73 ? 2.754 -10.297 -6.691 1 97.38 73 HIS A N 1
ATOM 579 C CA . HIS A 1 73 ? 3.236 -11.617 -7.09 1 97.38 73 HIS A CA 1
ATOM 580 C C . HIS A 1 73 ? 2.092 -12.5 -7.574 1 97.38 73 HIS A C 1
ATOM 582 O O . HIS A 1 73 ? 1.979 -13.656 -7.164 1 97.38 73 HIS A O 1
ATOM 588 N N . THR A 1 74 ? 1.173 -11.977 -8.312 1 98.19 74 THR A N 1
ATOM 589 C CA . THR A 1 74 ? 0.158 -12.797 -8.961 1 98.19 74 THR A CA 1
ATOM 590 C C . THR A 1 74 ? 0.778 -13.664 -10.055 1 98.19 74 THR A C 1
ATOM 592 O O . THR A 1 74 ? 1.471 -13.156 -10.938 1 98.19 74 THR A O 1
ATOM 595 N N . ALA A 1 75 ? 0.583 -14.945 -9.938 1 97.81 75 ALA A N 1
ATOM 596 C CA . ALA A 1 75 ? 1.21 -15.867 -10.875 1 97.81 75 ALA A CA 1
ATOM 597 C C . ALA A 1 75 ? 0.318 -17.078 -11.133 1 97.81 75 ALA A C 1
ATOM 599 O O . ALA A 1 75 ? -0.39 -17.531 -10.227 1 97.81 75 ALA A O 1
ATOM 600 N N . VAL A 1 76 ? 0.305 -17.531 -12.328 1 98.19 76 VAL A N 1
ATOM 601 C CA . VAL A 1 76 ? -0.252 -18.812 -12.734 1 98.19 76 VAL A CA 1
ATOM 602 C C . VAL A 1 76 ? 0.816 -19.641 -13.453 1 98.19 76 VAL A C 1
ATOM 604 O O . VAL A 1 76 ? 1.526 -19.125 -14.32 1 98.19 76 VAL A O 1
ATOM 607 N N . HIS A 1 77 ? 0.941 -20.859 -13.016 1 97.81 77 HIS A N 1
ATOM 608 C CA . HIS A 1 77 ? 1.913 -21.734 -13.664 1 97.81 77 HIS A CA 1
ATOM 609 C C . HIS A 1 77 ? 1.747 -21.703 -15.18 1 97.81 77 HIS A C 1
ATOM 611 O O . HIS A 1 77 ? 0.625 -21.781 -15.688 1 97.81 77 HIS A O 1
ATOM 617 N N . PRO A 1 78 ? 2.869 -21.719 -15.883 1 96.81 78 PRO A N 1
ATOM 618 C CA . PRO A 1 78 ? 2.807 -21.578 -17.344 1 96.81 78 PRO A CA 1
ATOM 619 C C . PRO A 1 78 ? 1.974 -22.656 -18.016 1 96.81 78 PRO A C 1
ATOM 621 O O . PRO A 1 78 ? 1.239 -22.391 -18.969 1 96.81 78 PRO A O 1
ATOM 624 N N . ASN A 1 79 ? 1.944 -23.797 -17.469 1 96.38 79 ASN A N 1
ATOM 625 C CA . ASN A 1 79 ? 1.244 -24.922 -18.078 1 96.38 79 ASN A CA 1
ATOM 626 C C . ASN A 1 79 ? -0.259 -24.844 -17.812 1 96.38 79 ASN A C 1
ATOM 628 O O . ASN A 1 79 ? -1.024 -25.641 -18.375 1 96.38 79 ASN A O 1
ATOM 632 N N . TYR A 1 80 ? -0.677 -23.922 -17.062 1 96.88 80 TYR A N 1
ATOM 633 C CA . TYR A 1 80 ? -2.084 -23.859 -16.688 1 96.88 80 TYR A CA 1
ATOM 634 C C . TYR A 1 80 ? -2.697 -22.531 -17.078 1 96.88 80 TYR A C 1
ATOM 636 O O . TYR A 1 80 ? -3.77 -22.156 -16.594 1 96.88 80 TYR A O 1
ATOM 644 N N . ARG A 1 81 ? -2.045 -21.812 -17.953 1 95.12 81 ARG A N 1
ATOM 645 C CA . ARG A 1 81 ? -2.492 -20.469 -18.297 1 95.12 81 ARG A CA 1
ATOM 646 C C . ARG A 1 81 ? -3.656 -20.516 -19.281 1 95.12 81 ARG A C 1
ATOM 648 O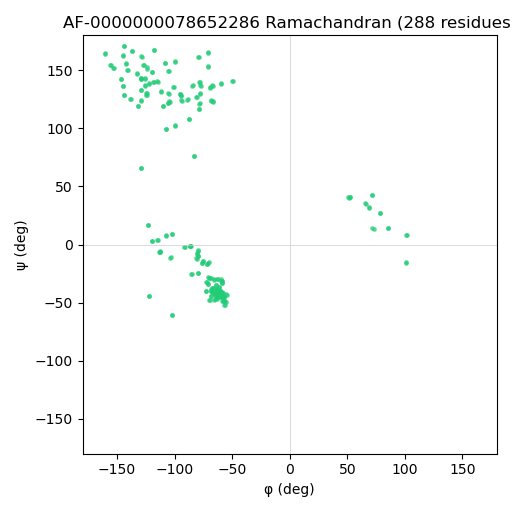 O . ARG A 1 81 ? -3.986 -21.594 -19.812 1 95.12 81 ARG A O 1
ATOM 655 N N . ARG A 1 82 ? -4.355 -19.406 -19.344 1 94.38 82 ARG A N 1
ATOM 656 C CA . ARG A 1 82 ? -5.48 -19.219 -20.25 1 94.38 82 ARG A CA 1
ATOM 657 C C . ARG A 1 82 ? -6.66 -20.094 -19.844 1 94.38 82 ARG A C 1
ATOM 659 O O . ARG A 1 82 ? -7.363 -20.625 -20.703 1 94.38 82 ARG A O 1
ATOM 666 N N . ARG A 1 83 ? -6.777 -20.297 -18.562 1 96.19 83 ARG A N 1
ATOM 667 C CA . ARG A 1 83 ? -7.887 -21.062 -18.016 1 96.19 83 ARG A CA 1
ATOM 668 C C . ARG A 1 83 ? -8.719 -20.219 -17.047 1 96.19 83 ARG A C 1
ATOM 670 O O . ARG A 1 83 ? -9.586 -20.734 -16.344 1 96.19 83 ARG A O 1
ATOM 677 N N . GLY A 1 84 ? -8.336 -18.953 -16.922 1 97.31 84 GLY A N 1
ATOM 678 C CA . GLY A 1 84 ? -9.094 -18.047 -16.078 1 97.31 84 GLY A CA 1
ATOM 679 C C . GLY A 1 84 ? -8.695 -18.094 -14.617 1 97.31 84 GLY A C 1
ATOM 680 O O . GLY A 1 84 ? -9.391 -17.562 -13.758 1 97.31 84 GLY A O 1
ATOM 681 N N . ILE A 1 85 ? -7.609 -18.672 -14.312 1 98.31 85 ILE A N 1
ATOM 682 C CA . ILE A 1 85 ? -7.191 -18.906 -12.93 1 98.31 85 ILE A CA 1
ATOM 683 C C . ILE A 1 85 ? -6.828 -17.578 -12.273 1 98.31 85 ILE A C 1
ATOM 685 O O . ILE A 1 85 ? -7.285 -17.281 -11.164 1 98.31 85 ILE A O 1
ATOM 689 N N . ALA A 1 86 ? -6.055 -16.797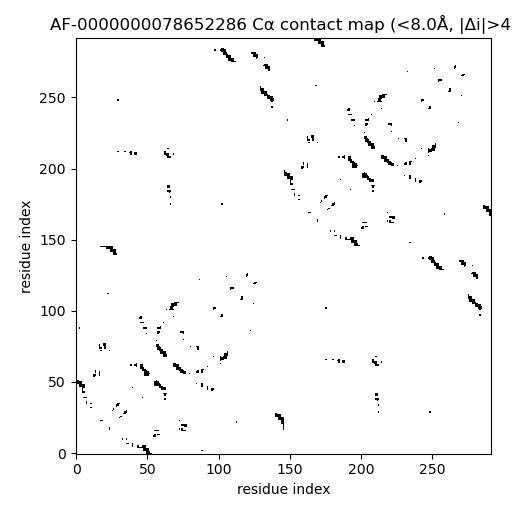 -12.945 1 98.44 86 ALA A N 1
ATOM 690 C CA . ALA A 1 86 ? -5.664 -15.508 -12.398 1 98.44 86 ALA A CA 1
ATOM 691 C C . ALA A 1 86 ? -6.883 -14.633 -12.125 1 98.44 86 ALA A C 1
ATOM 693 O O . ALA A 1 86 ? -6.984 -14 -11.07 1 98.44 86 ALA A O 1
ATOM 694 N N . ARG A 1 87 ? -7.75 -14.609 -13.055 1 98.31 87 ARG A N 1
ATOM 695 C CA . ARG A 1 87 ? -8.969 -13.836 -12.891 1 98.31 87 ARG A CA 1
ATOM 696 C C . ARG A 1 87 ? -9.75 -14.297 -11.656 1 98.31 87 ARG A C 1
ATOM 698 O O . ARG A 1 87 ? -10.234 -13.477 -10.875 1 98.31 87 ARG A O 1
ATOM 705 N N . GLN A 1 88 ? -9.875 -15.531 -11.477 1 98.56 88 GLN A N 1
ATOM 706 C CA . GLN A 1 88 ? -10.602 -16.078 -10.336 1 98.56 88 GLN A CA 1
ATOM 707 C C . GLN A 1 88 ? -9.914 -15.703 -9.023 1 98.56 88 GLN A C 1
ATOM 709 O O . GLN A 1 88 ? -10.586 -15.367 -8.039 1 98.56 88 GLN A O 1
ATOM 714 N N . LEU A 1 89 ? -8.594 -15.805 -9 1 98.75 89 LEU A N 1
ATOM 715 C CA . LEU A 1 89 ? -7.836 -15.398 -7.82 1 98.75 89 LEU A CA 1
ATOM 716 C C . LEU A 1 89 ? -8.117 -13.945 -7.469 1 98.75 89 LEU A C 1
ATOM 718 O O . LEU A 1 89 ? -8.445 -13.625 -6.32 1 98.75 89 LEU A O 1
ATOM 722 N N . VAL A 1 90 ? -8.047 -13.062 -8.469 1 98.81 90 VAL A N 1
ATOM 723 C CA . VAL A 1 90 ? -8.227 -11.633 -8.266 1 98.81 90 VAL A CA 1
ATOM 724 C C . VAL A 1 90 ? -9.656 -11.344 -7.805 1 98.81 90 VAL A C 1
ATOM 726 O O . VAL A 1 90 ? -9.867 -10.648 -6.812 1 98.81 90 VAL A O 1
ATOM 729 N N . GLU A 1 91 ? -10.609 -11.898 -8.438 1 98.56 91 GLU A N 1
ATOM 730 C CA . GLU A 1 91 ? -12.008 -11.656 -8.094 1 98.56 91 GLU A CA 1
ATOM 731 C C . GLU A 1 91 ? -12.32 -12.148 -6.68 1 98.56 91 GLU A C 1
ATOM 733 O O . GLU A 1 91 ? -13.07 -11.508 -5.945 1 98.56 91 GLU A O 1
ATOM 738 N N . THR A 1 92 ? -11.773 -13.273 -6.332 1 98.62 92 THR A N 1
ATOM 739 C CA . THR A 1 92 ? -11.992 -13.812 -4.992 1 98.62 92 THR A CA 1
ATOM 740 C C . THR A 1 92 ? -11.43 -12.875 -3.934 1 98.62 92 THR A C 1
ATOM 742 O O . THR A 1 92 ? -12.102 -12.562 -2.947 1 98.62 92 THR A O 1
ATOM 745 N N . VAL A 1 93 ? -10.211 -12.383 -4.168 1 98.69 93 VAL A N 1
ATOM 746 C CA . VAL A 1 93 ? -9.602 -11.547 -3.145 1 98.69 93 VAL A CA 1
ATOM 747 C C . VAL A 1 93 ? -10.289 -10.188 -3.107 1 98.69 93 VAL A C 1
ATOM 749 O O . VAL A 1 93 ? -10.422 -9.578 -2.041 1 98.69 93 VAL A O 1
ATOM 752 N N . LEU A 1 94 ? -10.773 -9.672 -4.227 1 98.62 94 LEU A N 1
ATOM 753 C CA . LEU A 1 94 ? -11.516 -8.414 -4.238 1 98.62 94 LEU A CA 1
ATOM 754 C C . LEU A 1 94 ? -12.781 -8.516 -3.387 1 98.62 94 LEU A C 1
ATOM 756 O O . LEU A 1 94 ? -13.141 -7.566 -2.688 1 98.62 94 LEU A O 1
ATOM 760 N N . THR A 1 95 ? -13.391 -9.641 -3.414 1 98.44 95 THR A N 1
ATOM 761 C CA . THR A 1 95 ? -14.57 -9.875 -2.584 1 98.44 95 THR A CA 1
ATOM 762 C C . THR A 1 95 ? -14.203 -9.828 -1.104 1 98.44 95 THR A C 1
ATOM 764 O O . THR A 1 95 ? -14.938 -9.258 -0.295 1 98.44 95 THR A O 1
ATOM 767 N N . VAL A 1 96 ? -13.125 -10.43 -0.76 1 98.31 96 VAL A N 1
ATOM 768 C CA . VAL A 1 96 ? -12.641 -10.414 0.617 1 98.31 96 VAL A CA 1
ATOM 769 C C . VAL A 1 96 ? -12.359 -8.977 1.045 1 98.31 96 VAL A C 1
ATOM 771 O O . VAL A 1 96 ? -12.719 -8.57 2.154 1 98.31 96 VAL A O 1
ATOM 774 N N . LEU A 1 97 ? -11.719 -8.195 0.153 1 98.31 97 LEU A N 1
ATOM 775 C CA . LEU A 1 97 ? -11.359 -6.816 0.46 1 98.31 97 LEU A CA 1
ATOM 776 C C . LEU A 1 97 ? -12.609 -5.965 0.676 1 98.31 97 LEU A C 1
ATOM 778 O O . LEU A 1 97 ? -12.609 -5.055 1.51 1 98.31 97 LEU A O 1
ATOM 782 N N . ASP A 1 98 ? -13.664 -6.277 -0.082 1 97.88 98 ASP A N 1
ATOM 783 C CA . ASP A 1 98 ? -14.938 -5.594 0.135 1 97.88 98 ASP A CA 1
ATOM 784 C C . ASP A 1 98 ? -15.453 -5.828 1.554 1 97.88 98 ASP A C 1
ATOM 786 O O . ASP A 1 98 ? -15.93 -4.898 2.207 1 97.88 98 ASP A O 1
ATOM 790 N N . GLU A 1 99 ? -15.312 -7 2.01 1 97.12 99 GLU A N 1
ATOM 791 C CA . GLU A 1 99 ? -15.766 -7.355 3.352 1 97.12 99 GLU A CA 1
ATOM 792 C C . GLU A 1 99 ? -14.914 -6.676 4.418 1 97.12 99 GLU A C 1
ATOM 794 O O . GLU A 1 99 ? -15.398 -6.363 5.504 1 97.12 99 GLU A O 1
ATOM 799 N N . LEU A 1 100 ? -13.703 -6.426 4.082 1 96.31 100 LEU A N 1
ATOM 800 C CA . LEU A 1 100 ? -12.773 -5.781 5 1 96.31 100 LEU A CA 1
ATOM 801 C C . LEU A 1 100 ? -12.883 -4.262 4.91 1 96.31 100 LEU A C 1
ATOM 803 O O . LEU A 1 100 ? -12.125 -3.537 5.551 1 96.31 100 LEU A O 1
ATOM 807 N N . LYS A 1 101 ? -13.742 -3.75 4.039 1 95.75 101 LYS A N 1
ATOM 808 C CA . LYS A 1 101 ? -14.023 -2.33 3.854 1 95.75 101 LYS A CA 1
ATOM 809 C C . LYS A 1 101 ? -12.797 -1.592 3.316 1 95.75 101 LYS A C 1
ATOM 811 O O . LYS A 1 101 ? -12.508 -0.474 3.744 1 95.75 101 LYS A O 1
ATOM 816 N N . ILE A 1 102 ? -12.078 -2.246 2.498 1 97.88 102 ILE A N 1
ATOM 817 C CA . ILE A 1 102 ? -11.023 -1.612 1.713 1 97.88 1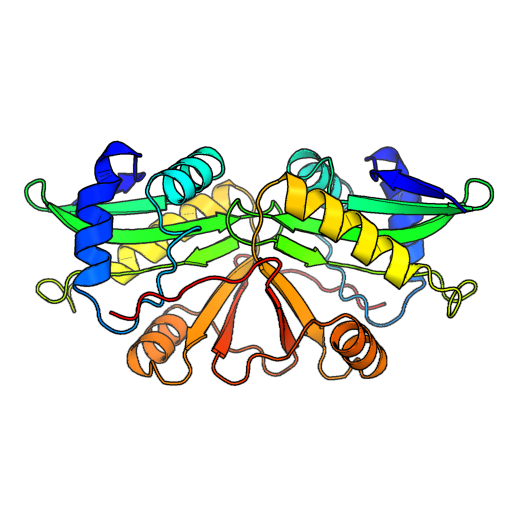02 ILE A CA 1
ATOM 818 C C . ILE A 1 102 ? -11.602 -1.097 0.396 1 97.88 102 ILE A C 1
ATOM 820 O O . ILE A 1 102 ? -12.109 -1.876 -0.413 1 97.88 102 ILE A O 1
ATOM 824 N N . HIS A 1 103 ? -11.406 0.181 0.159 1 97.69 103 HIS A N 1
ATOM 825 C CA . HIS A 1 103 ? -12.211 0.807 -0.883 1 97.69 103 HIS A CA 1
ATOM 826 C C . HIS A 1 103 ? -11.406 1.003 -2.162 1 97.69 103 HIS A C 1
ATOM 828 O O . HIS A 1 103 ? -11.953 1.375 -3.199 1 97.69 103 HIS A O 1
ATOM 834 N N . LYS A 1 104 ? -10.242 0.836 -2.121 1 97.94 104 LYS A N 1
ATOM 835 C CA . LYS A 1 104 ? -9.383 1.001 -3.289 1 97.94 104 LYS A CA 1
ATOM 836 C C . LYS A 1 104 ? -8.234 -0.003 -3.273 1 97.94 104 LYS A C 1
ATOM 838 O O . LYS A 1 104 ? -7.629 -0.248 -2.225 1 97.94 104 LYS A O 1
ATOM 843 N N . VAL A 1 105 ? -7.934 -0.615 -4.379 1 98.81 105 VAL A N 1
ATOM 844 C CA . VAL A 1 105 ? -6.871 -1.595 -4.566 1 98.81 105 VAL A CA 1
ATOM 845 C C . VAL A 1 105 ? -5.91 -1.111 -5.652 1 98.81 105 VAL A C 1
ATOM 847 O O . VAL A 1 105 ? -6.336 -0.547 -6.66 1 98.81 105 VAL A O 1
ATOM 850 N N . ALA A 1 106 ? -4.609 -1.305 -5.402 1 98.75 106 ALA A N 1
ATOM 851 C CA . ALA A 1 106 ? -3.617 -0.828 -6.363 1 98.75 106 ALA A CA 1
ATOM 852 C C . ALA A 1 106 ? -2.521 -1.868 -6.578 1 98.75 106 ALA A C 1
ATOM 854 O O . ALA A 1 106 ? -2.471 -2.881 -5.879 1 98.75 106 ALA A O 1
ATOM 855 N N . LEU A 1 107 ? -1.765 -1.661 -7.59 1 98.5 107 LEU A N 1
ATOM 856 C CA . LEU A 1 107 ? -0.576 -2.447 -7.902 1 98.5 107 LEU A CA 1
ATOM 857 C C . LEU A 1 107 ? 0.351 -1.682 -8.844 1 98.5 107 LEU A C 1
ATOM 859 O O . LEU A 1 107 ? -0.035 -0.65 -9.398 1 98.5 107 LEU A O 1
ATOM 863 N N . VAL A 1 108 ? 1.554 -2.166 -8.898 1 97.56 108 VAL A N 1
ATOM 864 C CA . VAL A 1 108 ? 2.49 -1.691 -9.914 1 97.56 108 VAL A CA 1
ATOM 865 C C . VAL A 1 108 ? 2.896 -2.846 -10.828 1 97.56 108 VAL A C 1
ATOM 867 O O . VAL A 1 108 ? 3.043 -3.982 -10.367 1 97.56 108 VAL A O 1
ATOM 870 N N . VAL A 1 109 ? 2.984 -2.549 -12.07 1 96.44 109 VAL A N 1
ATOM 871 C CA . VAL A 1 109 ? 3.359 -3.518 -13.102 1 96.44 109 VAL A CA 1
ATOM 872 C C . VAL A 1 109 ? 4.547 -2.988 -13.898 1 96.44 109 VAL A C 1
ATOM 874 O O . VAL A 1 109 ? 4.59 -1.809 -14.258 1 96.44 109 VAL A O 1
ATOM 877 N N . PHE A 1 110 ? 5.5 -3.82 -14.172 1 95.12 110 PHE A N 1
ATOM 878 C CA . PHE A 1 110 ? 6.59 -3.395 -15.039 1 95.12 110 PHE A CA 1
ATOM 879 C C . PHE A 1 110 ? 6.059 -2.975 -16.406 1 95.12 110 PHE A C 1
ATOM 881 O O . PHE A 1 110 ? 5.203 -3.65 -16.984 1 95.12 110 PHE A O 1
ATOM 888 N N . LYS A 1 111 ? 6.602 -1.887 -16.938 1 95.44 111 LYS A N 1
ATOM 889 C CA . LYS A 1 111 ? 6.188 -1.381 -18.25 1 95.44 111 LYS A CA 1
ATOM 890 C C . LYS A 1 111 ? 6.395 -2.43 -19.344 1 95.44 111 LYS A C 1
ATOM 892 O O . LYS A 1 111 ? 5.59 -2.535 -20.266 1 95.44 111 LYS A O 1
ATOM 897 N N . ARG A 1 112 ? 7.418 -3.209 -19.141 1 93.88 112 ARG A N 1
ATOM 898 C CA . ARG A 1 112 ? 7.797 -4.191 -20.156 1 93.88 112 ARG A CA 1
ATOM 899 C C . ARG A 1 112 ? 6.852 -5.387 -20.141 1 93.88 112 ARG A C 1
ATOM 901 O O . ARG A 1 112 ? 6.867 -6.211 -21.062 1 93.88 112 ARG A O 1
ATOM 908 N N . ASN A 1 113 ? 6.125 -5.52 -19.109 1 93.69 113 ASN A N 1
ATOM 909 C CA . ASN A 1 113 ? 5.188 -6.633 -18.984 1 93.69 113 ASN A CA 1
ATOM 910 C C . ASN A 1 113 ? 3.873 -6.34 -19.703 1 93.69 113 ASN A C 1
ATOM 912 O O . ASN A 1 113 ? 2.834 -6.176 -19.047 1 93.69 113 ASN A O 1
ATOM 916 N N . GLU A 1 114 ? 3.844 -6.418 -20.984 1 95.12 114 GLU A N 1
ATOM 917 C CA . GLU A 1 114 ? 2.701 -6.039 -21.812 1 95.12 114 GLU A CA 1
ATOM 918 C C . GLU A 1 114 ? 1.484 -6.906 -21.5 1 95.12 114 GLU A C 1
ATOM 920 O O . GLU A 1 114 ? 0.367 -6.398 -21.375 1 95.12 114 GLU A O 1
ATOM 925 N N . GLU A 1 115 ? 1.76 -8.141 -21.391 1 93.69 115 GLU A N 1
ATOM 926 C CA . GLU A 1 115 ? 0.667 -9.07 -21.109 1 93.69 115 GLU A CA 1
ATOM 927 C C . GLU A 1 115 ? 0.027 -8.781 -19.75 1 93.69 115 GLU A C 1
ATOM 929 O O . GLU A 1 115 ? -1.2 -8.789 -19.625 1 93.69 115 GLU A O 1
ATOM 934 N N . GLY A 1 116 ? 0.902 -8.594 -18.719 1 95.19 116 GLY A N 1
ATOM 935 C CA . GLY A 1 116 ? 0.388 -8.242 -17.406 1 95.19 116 GLY A CA 1
ATOM 936 C C . GLY A 1 116 ? -0.425 -6.965 -17.406 1 95.19 116 GLY A C 1
ATOM 937 O O . GLY A 1 116 ? -1.488 -6.898 -16.781 1 95.19 116 GLY A O 1
ATOM 938 N N . ASN A 1 117 ? 0.06 -5.977 -18.125 1 97.31 117 ASN A N 1
ATOM 939 C CA . ASN A 1 117 ? -0.639 -4.695 -18.188 1 97.31 117 ASN A CA 1
ATOM 940 C C . ASN A 1 117 ? -2.002 -4.832 -18.859 1 97.31 117 ASN A C 1
ATOM 942 O O . ASN A 1 117 ? -2.99 -4.27 -18.391 1 97.31 117 ASN A O 1
ATOM 946 N N . LYS A 1 118 ? -2.078 -5.559 -19.875 1 97.25 118 LYS A N 1
ATOM 947 C CA . LYS A 1 118 ? -3.352 -5.797 -20.547 1 97.25 118 LYS A CA 1
ATOM 948 C C . LYS A 1 118 ? -4.316 -6.555 -19.641 1 97.25 118 LYS A C 1
ATOM 950 O O . LYS A 1 118 ? -5.512 -6.25 -19.594 1 97.25 118 LYS A O 1
ATOM 955 N N . PHE A 1 119 ? -3.789 -7.527 -18.969 1 97.5 119 PHE A N 1
ATOM 956 C CA . PHE A 1 119 ? -4.578 -8.336 -18.047 1 97.5 119 PHE A CA 1
ATOM 957 C C . PHE A 1 119 ? -5.254 -7.457 -17 1 97.5 119 PHE A C 1
ATOM 959 O O . PHE A 1 119 ? -6.469 -7.539 -16.797 1 97.5 119 PHE A O 1
ATOM 966 N N . TRP A 1 120 ? -4.48 -6.613 -16.328 1 98.44 120 TRP A N 1
ATOM 967 C CA . TRP A 1 120 ? -4.996 -5.781 -15.242 1 98.44 120 TRP A CA 1
ATOM 968 C C . TRP A 1 120 ? -5.961 -4.727 -15.773 1 98.44 120 TRP A C 1
ATOM 970 O O . TRP A 1 120 ? -6.949 -4.398 -15.117 1 98.44 120 TRP A O 1
ATOM 980 N N . GLU A 1 121 ? -5.641 -4.188 -16.938 1 98.19 121 GLU A N 1
ATOM 981 C CA . GLU A 1 121 ? -6.559 -3.242 -17.562 1 98.19 121 GLU A CA 1
ATOM 982 C C . GLU A 1 121 ? -7.926 -3.875 -17.797 1 98.19 121 GLU A C 1
ATOM 984 O O . GLU A 1 121 ? -8.953 -3.262 -17.516 1 98.19 121 GLU A O 1
ATOM 989 N N . LYS A 1 122 ? -7.922 -5.059 -18.297 1 97.56 122 LYS A N 1
ATOM 990 C CA . LYS A 1 122 ? -9.164 -5.777 -18.578 1 97.56 122 LYS A CA 1
ATOM 991 C C . LYS A 1 122 ? -9.961 -6.031 -17.297 1 97.56 122 LYS A C 1
ATOM 993 O O . LYS A 1 122 ? -11.188 -6.098 -17.328 1 97.56 122 LYS A O 1
ATOM 998 N N . LEU A 1 123 ? -9.25 -6.168 -16.188 1 97.88 123 LEU A N 1
ATOM 999 C CA . LEU A 1 123 ? -9.898 -6.441 -14.914 1 97.88 123 LEU A CA 1
ATOM 1000 C C . LEU A 1 123 ? -10.336 -5.145 -14.242 1 97.88 123 LEU A C 1
ATOM 1002 O O . LEU A 1 123 ? -10.828 -5.168 -13.109 1 97.88 123 LEU A O 1
ATOM 1006 N N . GLY A 1 124 ? -10.07 -4.02 -14.836 1 97.94 124 GLY A N 1
ATOM 1007 C CA . GLY A 1 124 ? -10.594 -2.76 -14.336 1 97.94 124 GLY A CA 1
ATOM 1008 C C . GLY A 1 124 ? -9.578 -1.955 -13.547 1 97.94 124 GLY A C 1
ATOM 1009 O O . GLY A 1 124 ? -9.914 -0.948 -12.93 1 97.94 124 GLY A O 1
ATOM 1010 N N . PHE A 1 125 ? -8.359 -2.414 -13.562 1 98.56 125 PHE A N 1
ATOM 1011 C CA . PHE A 1 125 ? -7.293 -1.622 -12.969 1 98.56 125 PHE A CA 1
ATOM 1012 C C . PHE A 1 125 ? -6.711 -0.646 -13.984 1 98.56 125 PHE A C 1
ATOM 1014 O O . PHE A 1 125 ? -5.906 -1.034 -14.828 1 98.56 125 PHE A O 1
ATOM 1021 N N . SER A 1 126 ? -7 0.603 -13.797 1 97.31 126 SER A N 1
ATOM 1022 C CA . SER A 1 126 ? -6.621 1.603 -14.789 1 97.31 126 SER A CA 1
ATOM 1023 C C . SER A 1 126 ? -5.355 2.346 -14.375 1 97.31 126 SER A C 1
ATOM 1025 O O . SER A 1 126 ? -5.02 2.395 -13.188 1 97.31 126 SER A O 1
ATOM 1027 N N . VAL A 1 127 ? -4.691 2.904 -15.359 1 97 127 VAL A N 1
ATOM 1028 C CA . VAL A 1 127 ? -3.52 3.732 -15.102 1 97 127 VAL A CA 1
ATOM 1029 C C . VAL A 1 127 ? -3.957 5.109 -14.602 1 97 127 VAL A C 1
ATOM 1031 O O . VAL A 1 127 ? -4.918 5.684 -15.117 1 97 127 VAL A O 1
ATOM 1034 N N . ARG A 1 128 ? -3.262 5.578 -13.594 1 95 128 ARG A N 1
ATOM 1035 C CA . ARG A 1 128 ? -3.494 6.938 -13.109 1 95 128 ARG A CA 1
ATOM 1036 C C . ARG A 1 128 ? -2.441 7.898 -13.656 1 95 128 ARG A C 1
ATOM 1038 O O . ARG A 1 128 ? -1.384 8.078 -13.055 1 95 128 ARG A O 1
ATOM 1045 N N . GLU A 1 129 ? -2.855 8.625 -14.641 1 93.56 129 GLU A N 1
ATOM 1046 C CA . GLU A 1 129 ? -1.923 9.508 -15.336 1 93.56 129 GLU A CA 1
ATOM 1047 C C . GLU A 1 129 ? -1.707 10.805 -14.562 1 93.56 129 GLU A C 1
ATOM 1049 O O . GLU A 1 129 ? -0.764 11.547 -14.836 1 93.56 129 GLU A O 1
ATOM 1054 N N . ASP A 1 130 ? -2.512 11.062 -13.602 1 94.62 130 ASP A N 1
ATOM 1055 C CA . ASP A 1 130 ? -2.441 12.305 -12.844 1 94.62 130 ASP A CA 1
ATOM 1056 C C . ASP A 1 130 ? -1.537 12.164 -11.625 1 94.62 130 ASP A C 1
ATOM 1058 O O . ASP A 1 130 ? -1.284 13.141 -10.914 1 94.62 130 ASP A O 1
ATOM 1062 N N . LEU A 1 131 ? -1.022 10.938 -11.445 1 96.19 131 LEU A N 1
ATOM 1063 C CA . LEU A 1 131 ? -0.231 10.664 -10.25 1 96.19 131 LEU A CA 1
ATOM 1064 C C . LEU A 1 131 ? 1.189 10.25 -10.617 1 96.19 131 LEU A C 1
ATOM 1066 O O . LEU A 1 131 ? 1.411 9.656 -11.672 1 96.19 131 LEU A O 1
ATOM 1070 N N . ILE A 1 132 ? 2.076 10.594 -9.766 1 97.12 132 ILE A N 1
ATOM 1071 C CA . ILE A 1 132 ? 3.455 10.125 -9.844 1 97.12 132 ILE A CA 1
ATOM 1072 C C . ILE A 1 132 ? 3.732 9.148 -8.695 1 97.12 132 ILE A C 1
ATOM 1074 O O . ILE A 1 132 ? 3.584 9.5 -7.523 1 97.12 132 ILE A O 1
ATOM 1078 N N . TYR A 1 133 ? 4.074 7.945 -9.047 1 98.06 133 TYR A N 1
ATOM 1079 C CA . TYR A 1 133 ? 4.492 6.949 -8.07 1 98.06 133 TYR A CA 1
ATOM 1080 C C . TYR A 1 133 ? 5.953 7.148 -7.684 1 98.06 133 TYR A C 1
ATOM 1082 O O . TYR A 1 133 ? 6.824 7.23 -8.555 1 98.06 133 TYR A O 1
ATOM 1090 N N . ARG A 1 134 ? 6.207 7.25 -6.391 1 98.44 134 ARG A N 1
ATOM 1091 C CA . ARG A 1 134 ? 7.555 7.402 -5.852 1 98.44 134 ARG A CA 1
ATOM 1092 C C . ARG A 1 134 ? 7.824 6.383 -4.75 1 98.44 134 ARG A C 1
ATOM 1094 O O . ARG A 1 134 ? 6.926 6.047 -3.975 1 98.44 134 ARG A O 1
ATOM 1101 N N . ASN A 1 135 ? 9.047 5.891 -4.695 1 98.44 135 ASN A N 1
ATOM 1102 C CA . ASN A 1 135 ? 9.398 4.98 -3.613 1 98.44 135 ASN A CA 1
ATOM 1103 C C . ASN A 1 135 ? 10.852 5.172 -3.168 1 98.44 135 ASN A C 1
ATOM 1105 O O . ASN A 1 135 ? 11.594 5.945 -3.773 1 98.44 135 ASN A O 1
ATOM 1109 N N . GLN A 1 136 ? 11.164 4.688 -2.014 1 98.12 136 GLN A N 1
ATOM 1110 C CA . GLN A 1 136 ? 12.484 4.707 -1.396 1 98.12 136 GLN A CA 1
ATOM 1111 C C . GLN A 1 136 ? 12.797 3.375 -0.722 1 98.12 136 GLN A C 1
ATOM 1113 O O . GLN A 1 136 ? 12.008 2.885 0.093 1 98.12 136 GLN A O 1
ATOM 1118 N N . ALA A 1 137 ? 13.922 2.77 -1.093 1 96.81 137 ALA A N 1
ATOM 1119 C CA . ALA A 1 137 ? 14.406 1.566 -0.421 1 96.81 137 ALA A CA 1
ATOM 1120 C C . ALA A 1 137 ? 15.078 1.91 0.905 1 96.81 137 ALA A C 1
ATOM 1122 O O . ALA A 1 137 ? 15.914 2.812 0.967 1 96.81 137 ALA A O 1
ATOM 1123 N N . ARG A 1 138 ? 14.688 1.229 1.967 1 96.44 138 ARG A N 1
ATOM 1124 C CA . ARG A 1 138 ? 15.25 1.479 3.289 1 96.44 138 ARG A CA 1
ATOM 1125 C C . ARG A 1 138 ? 16.547 0.701 3.49 1 96.44 138 ARG A C 1
ATOM 1127 O O . ARG A 1 138 ? 17.359 1.057 4.34 1 96.44 138 ARG A O 1
ATOM 1134 N N . ILE A 1 139 ? 16.609 -0.355 2.75 1 94.69 139 ILE A N 1
ATOM 1135 C CA . ILE A 1 139 ? 17.797 -1.193 2.748 1 94.69 139 ILE A CA 1
ATOM 1136 C C . ILE A 1 139 ? 18.062 -1.708 1.335 1 94.69 139 ILE A C 1
ATOM 1138 O O . ILE A 1 139 ? 17.156 -1.724 0.493 1 94.69 139 ILE A O 1
ATOM 1142 N N . GLU A 1 140 ? 19.344 -2.035 1.118 1 89.31 140 GLU A N 1
ATOM 1143 C CA . GLU A 1 140 ? 19.688 -2.641 -0.168 1 89.31 140 GLU A CA 1
ATOM 1144 C C . GLU A 1 140 ? 19.062 -4.027 -0.306 1 89.31 140 GLU A C 1
ATOM 1146 O O . GLU A 1 140 ? 19.188 -4.863 0.591 1 89.31 140 GLU A O 1
ATOM 1151 N N . MET A 1 141 ? 18.297 -4.195 -1.326 1 88.31 141 MET A N 1
ATOM 1152 C CA . MET A 1 141 ? 17.703 -5.496 -1.611 1 88.31 141 MET A CA 1
ATOM 1153 C C . MET A 1 141 ? 18.25 -6.074 -2.912 1 88.31 141 MET A C 1
ATOM 1155 O O . MET A 1 141 ? 18.469 -5.34 -3.881 1 88.31 141 MET A O 1
ATOM 1159 N N . VAL A 1 142 ? 18.484 -7.371 -2.838 1 88.25 142 VAL A N 1
ATOM 1160 C CA . VAL A 1 142 ? 18.938 -8.078 -4.027 1 88.25 142 VAL A CA 1
ATOM 1161 C C . VAL A 1 142 ? 17.75 -8.672 -4.773 1 88.25 142 VAL A C 1
ATOM 1163 O O . VAL A 1 142 ? 16.953 -9.414 -4.191 1 88.25 142 VAL A O 1
ATOM 1166 N N . ARG A 1 143 ? 17.656 -8.297 -5.984 1 86.94 143 ARG A N 1
ATOM 1167 C CA . ARG A 1 143 ? 16.562 -8.805 -6.82 1 86.94 143 ARG A CA 1
ATOM 1168 C C . ARG A 1 143 ? 16.922 -10.164 -7.414 1 86.94 143 ARG A C 1
ATOM 1170 O O . ARG A 1 143 ? 18.047 -10.391 -7.828 1 86.94 143 ARG A O 1
ATOM 1177 N N . LEU A 1 144 ? 15.93 -10.984 -7.348 1 82.81 144 LEU A N 1
ATOM 1178 C CA . LEU A 1 144 ? 16.047 -12.289 -7.992 1 82.81 144 LEU A CA 1
ATOM 1179 C C . LEU A 1 144 ? 15.188 -12.344 -9.25 1 82.81 144 LEU A C 1
ATOM 1181 O O . LEU A 1 144 ? 13.961 -12.383 -9.172 1 82.81 144 LEU A O 1
ATOM 1185 N N . ASP A 1 145 ? 15.859 -12.148 -10.445 1 78 145 ASP A N 1
ATOM 1186 C CA . ASP A 1 145 ? 15.141 -12.141 -11.719 1 78 145 ASP A CA 1
ATOM 1187 C C . ASP A 1 145 ? 14.812 -13.562 -12.172 1 78 145 ASP A C 1
ATOM 1189 O O . ASP A 1 145 ? 15.672 -14.445 -12.133 1 78 145 ASP A O 1
ATOM 1193 N N . THR A 1 146 ? 13.602 -13.812 -12.352 1 78 146 THR A N 1
ATOM 1194 C CA . THR A 1 146 ? 13.18 -15.109 -12.867 1 78 146 THR A CA 1
ATOM 1195 C C . THR A 1 146 ? 12.977 -15.055 -14.375 1 78 146 THR A C 1
ATOM 1197 O O . THR A 1 146 ? 12.703 -13.984 -14.93 1 78 146 THR A O 1
ATOM 1200 N N . MET B 1 1 ? 8.305 22.344 19.75 1 91.19 1 MET B N 1
ATOM 1201 C CA . MET B 1 1 ? 7.562 21.438 18.891 1 91.19 1 MET B CA 1
ATOM 1202 C C . MET B 1 1 ? 7.922 19.984 19.188 1 91.19 1 MET B C 1
ATOM 1204 O O . MET B 1 1 ? 9.094 19.656 19.375 1 91.19 1 MET B O 1
ATOM 1208 N N . ASN B 1 2 ? 6.922 19.156 19.344 1 97 2 ASN B N 1
ATOM 1209 C CA . ASN B 1 2 ? 7.121 17.75 19.641 1 97 2 ASN B CA 1
ATOM 1210 C C . ASN B 1 2 ? 6.387 16.859 18.641 1 97 2 ASN B C 1
ATOM 1212 O O . ASN B 1 2 ? 5.297 17.203 18.188 1 97 2 ASN B O 1
ATOM 1216 N N . ILE B 1 3 ? 7.02 15.734 18.312 1 98.44 3 ILE B N 1
ATOM 1217 C CA . ILE B 1 3 ? 6.398 14.742 17.438 1 98.44 3 ILE B CA 1
ATOM 1218 C C . ILE B 1 3 ? 5.953 13.539 18.266 1 98.44 3 ILE B C 1
ATOM 1220 O O . ILE B 1 3 ? 6.715 13.023 19.094 1 98.44 3 ILE B O 1
ATOM 1224 N N . ARG B 1 4 ? 4.762 13.141 18.094 1 98.5 4 ARG B N 1
ATOM 1225 C CA . ARG B 1 4 ? 4.234 11.977 18.812 1 98.5 4 ARG B CA 1
ATOM 1226 C C . ARG B 1 4 ? 3.27 11.188 17.922 1 98.5 4 ARG B C 1
ATOM 1228 O O . ARG B 1 4 ? 2.883 11.648 16.859 1 98.5 4 ARG B O 1
ATOM 1235 N N . GLU B 1 5 ? 2.885 10.031 18.406 1 98.81 5 GLU B N 1
ATOM 1236 C CA . GLU B 1 5 ? 1.902 9.219 17.703 1 98.81 5 GLU B CA 1
ATOM 1237 C C . GLU B 1 5 ? 0.532 9.891 17.688 1 98.81 5 GLU B C 1
ATOM 1239 O O . GLU B 1 5 ? 0.119 10.484 18.688 1 98.81 5 GLU B O 1
ATOM 1244 N N . MET B 1 6 ? -0.116 9.867 16.578 1 98.81 6 MET B N 1
ATOM 1245 C CA . MET B 1 6 ? -1.495 10.328 16.453 1 98.81 6 MET B CA 1
ATOM 1246 C C . MET B 1 6 ? -2.451 9.391 17.172 1 98.81 6 MET B C 1
ATOM 1248 O O . MET B 1 6 ? -2.312 8.164 17.094 1 98.81 6 MET B O 1
ATOM 1252 N N . ILE B 1 7 ? -3.357 9.93 17.906 1 98.44 7 ILE B N 1
ATOM 1253 C CA . ILE B 1 7 ? -4.406 9.133 18.531 1 98.44 7 ILE B CA 1
ATOM 1254 C C . ILE B 1 7 ? -5.77 9.562 18 1 98.44 7 ILE B C 1
ATOM 1256 O O . ILE B 1 7 ? -5.887 10.602 17.344 1 98.44 7 ILE B O 1
ATOM 1260 N N . GLU B 1 8 ? -6.801 8.781 18.266 1 98.44 8 GLU B N 1
ATOM 1261 C CA . GLU B 1 8 ? -8.125 9.023 17.719 1 98.44 8 GLU B CA 1
ATOM 1262 C C . GLU B 1 8 ? -8.656 10.398 18.125 1 98.44 8 GLU B C 1
ATOM 1264 O O . GLU B 1 8 ? -9.344 11.055 17.344 1 98.44 8 GLU B O 1
ATOM 1269 N N . GLU B 1 9 ? -8.305 10.852 19.234 1 98.38 9 GLU B N 1
ATOM 1270 C CA . GLU B 1 9 ? -8.789 12.117 19.781 1 98.38 9 GLU B CA 1
ATOM 1271 C C . GLU B 1 9 ? -8.203 13.297 19 1 98.38 9 GLU B C 1
ATOM 1273 O O . GLU B 1 9 ? -8.703 14.422 19.109 1 98.38 9 GLU B O 1
ATOM 1278 N N . ASP B 1 10 ? -7.188 13.047 18.25 1 98.75 10 ASP B N 1
ATOM 1279 C CA . ASP B 1 10 ? -6.535 14.102 17.484 1 98.75 10 ASP B CA 1
ATOM 1280 C C . ASP B 1 10 ? -7.297 14.406 16.203 1 98.75 10 ASP B C 1
ATOM 1282 O O . ASP B 1 10 ? -7.012 15.391 15.516 1 98.75 10 ASP B O 1
ATOM 1286 N N . TYR B 1 11 ? -8.281 13.594 15.898 1 98.81 11 TYR B N 1
ATOM 1287 C CA . TYR B 1 11 ? -8.875 13.578 14.57 1 98.81 11 TYR B CA 1
ATOM 1288 C C . TYR B 1 11 ? -9.359 14.969 14.172 1 98.81 11 TYR B C 1
ATOM 1290 O O . TYR B 1 11 ? -9.031 15.461 13.094 1 98.81 11 TYR B O 1
ATOM 1298 N N . ASP B 1 12 ? -10.078 15.617 14.984 1 98.69 12 ASP B N 1
ATOM 1299 C CA . ASP B 1 12 ? -10.688 16.891 14.602 1 98.69 12 ASP B CA 1
ATOM 1300 C C . ASP B 1 12 ? -9.625 17.922 14.258 1 98.69 12 ASP B C 1
ATOM 1302 O O . ASP B 1 12 ? -9.75 18.641 13.266 1 98.69 12 ASP B O 1
ATOM 1306 N N . GLN B 1 13 ? -8.602 17.984 15.008 1 98.69 13 GLN B N 1
ATOM 1307 C CA . GLN B 1 13 ? -7.531 18.938 14.75 1 98.69 13 GLN B CA 1
ATOM 1308 C C . GLN B 1 13 ? -6.77 18.594 13.477 1 98.69 13 GLN B C 1
ATOM 1310 O O . GLN B 1 13 ? -6.43 19.469 12.68 1 98.69 13 GLN B O 1
ATOM 1315 N N . VAL B 1 14 ? -6.523 17.344 13.242 1 98.75 14 VAL B N 1
ATOM 1316 C CA . VAL B 1 14 ? -5.797 16.891 12.062 1 98.75 14 VAL B CA 1
ATOM 1317 C C . VAL B 1 14 ? -6.625 17.156 10.812 1 98.75 14 VAL B C 1
ATOM 1319 O O . VAL B 1 14 ? -6.094 17.578 9.781 1 98.75 14 VAL B O 1
ATOM 1322 N N . TYR B 1 15 ? -7.914 16.891 11 1 98.38 15 TYR B N 1
ATOM 1323 C CA . TYR B 1 15 ? -8.805 17.141 9.867 1 98.38 15 TYR B CA 1
ATOM 1324 C C . TYR B 1 15 ? -8.805 18.609 9.484 1 98.38 15 TYR B C 1
ATOM 1326 O O . TYR B 1 15 ? -8.758 18.953 8.305 1 98.38 15 TYR B O 1
ATOM 1334 N N . GLN B 1 16 ? -8.859 19.484 10.422 1 97.69 16 GLN B N 1
ATOM 1335 C CA . GLN B 1 16 ? -8.797 20.906 10.164 1 97.69 16 GLN B CA 1
ATOM 1336 C C . GLN B 1 16 ? -7.461 21.297 9.539 1 97.69 16 GLN B C 1
ATOM 1338 O O . GLN B 1 16 ? -7.41 22.172 8.664 1 97.69 16 GLN B O 1
ATOM 1343 N N . LEU B 1 17 ? -6.414 20.703 10 1 98.19 17 LEU B N 1
ATOM 1344 C CA . LEU B 1 17 ? -5.102 20.906 9.406 1 98.19 17 LEU B CA 1
ATOM 1345 C C . LEU B 1 17 ? -5.117 20.531 7.922 1 98.19 17 LEU B C 1
ATOM 1347 O O . LEU B 1 17 ? -4.656 21.312 7.082 1 98.19 17 LEU B O 1
ATOM 1351 N N . TRP B 1 18 ? -5.676 19.344 7.625 1 97.69 18 TRP B N 1
ATOM 1352 C CA . TRP B 1 18 ? -5.75 18.922 6.234 1 97.69 18 TRP B CA 1
ATOM 1353 C C . TRP B 1 18 ? -6.574 19.891 5.402 1 97.69 18 TRP B C 1
ATOM 1355 O O . TRP B 1 18 ? -6.191 20.25 4.285 1 97.69 18 TRP B O 1
ATOM 1365 N N . LEU B 1 19 ? -7.625 20.375 5.965 1 96.25 19 LEU B N 1
ATOM 1366 C CA . LEU B 1 19 ? -8.492 21.297 5.254 1 96.25 19 LEU B CA 1
ATOM 1367 C C . LEU B 1 19 ? -7.766 22.609 4.973 1 96.25 19 LEU B C 1
ATOM 1369 O O . LEU B 1 19 ? -8.062 23.297 3.984 1 96.25 19 LEU B O 1
ATOM 1373 N N . SER B 1 20 ? -6.895 22.953 5.785 1 95.44 20 SER B N 1
ATOM 1374 C CA . SER B 1 20 ? -6.172 24.203 5.645 1 95.44 20 SER B CA 1
ATOM 1375 C C . SER B 1 20 ? -5.125 24.125 4.539 1 95.44 20 SER B C 1
ATOM 1377 O O . SER B 1 20 ? -4.59 25.141 4.105 1 95.44 20 SER B O 1
ATOM 1379 N N . CYS B 1 21 ? -4.797 22.922 4.066 1 94.75 21 CYS B N 1
ATOM 1380 C CA . CYS B 1 21 ? -3.795 22.688 3.033 1 94.75 21 CYS B CA 1
ATOM 1381 C C . CYS B 1 21 ? -4.453 22.453 1.679 1 94.75 21 CYS B C 1
ATOM 1383 O O . CYS B 1 21 ? -5.406 21.672 1.575 1 94.75 21 CYS B O 1
ATOM 1385 N N . ALA B 1 22 ? -3.961 23.031 0.705 1 89.44 22 ALA B N 1
ATOM 1386 C CA . ALA B 1 22 ? -4.527 22.891 -0.632 1 89.44 22 ALA B CA 1
ATOM 1387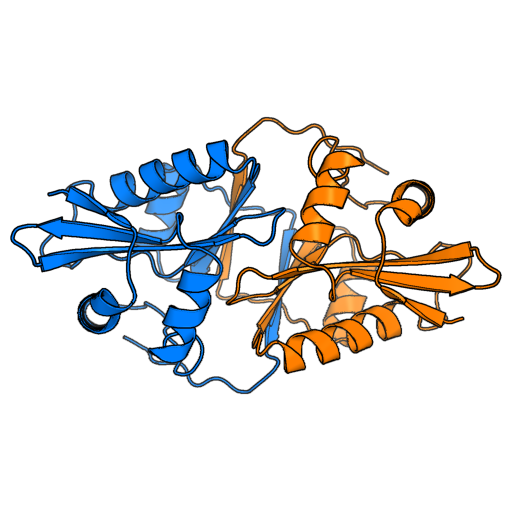 C C . ALA B 1 22 ? -4.109 21.562 -1.258 1 89.44 22 ALA B C 1
ATOM 1389 O O . ALA B 1 22 ? -2.977 21.109 -1.076 1 89.44 22 ALA B O 1
ATOM 1390 N N . GLY B 1 23 ? -5.07 20.906 -1.978 1 87.5 23 GLY B N 1
ATOM 1391 C CA . GLY B 1 23 ? -4.742 19.75 -2.811 1 87.5 23 GLY B CA 1
ATOM 1392 C C . GLY B 1 23 ? -4.562 18.469 -2.018 1 87.5 23 GLY B C 1
ATOM 1393 O O . GLY B 1 23 ? -3.775 17.609 -2.398 1 87.5 23 GLY B O 1
ATOM 1394 N N . MET B 1 24 ? -5.141 18.281 -0.919 1 91.06 24 MET B N 1
ATOM 1395 C CA . MET B 1 24 ? -4.953 17.125 -0.049 1 91.06 24 MET B CA 1
ATOM 1396 C C . MET B 1 24 ? -5.582 15.875 -0.657 1 91.06 24 MET B C 1
ATOM 1398 O O . MET B 1 24 ? -5.102 14.766 -0.442 1 91.06 24 MET B O 1
ATOM 1402 N N . GLY B 1 25 ? -6.691 16.062 -1.367 1 91.56 25 GLY B N 1
ATOM 1403 C CA . GLY B 1 25 ? -7.352 14.922 -1.978 1 91.56 25 GLY B CA 1
ATOM 1404 C C . GLY B 1 25 ? -8.031 14.016 -0.968 1 91.56 25 GLY B C 1
ATOM 1405 O O . GLY B 1 25 ? -7.93 12.789 -1.055 1 91.56 25 GLY B O 1
ATOM 1406 N N . LEU B 1 26 ? -8.727 14.531 0.027 1 96.12 26 LEU B N 1
ATOM 1407 C CA . LEU B 1 26 ? -9.453 13.758 1.032 1 96.12 26 LEU B CA 1
ATOM 1408 C C . LEU B 1 26 ? -10.688 13.094 0.423 1 96.12 26 LEU B C 1
ATOM 1410 O O . LEU B 1 26 ? -11.188 13.531 -0.616 1 96.12 26 LEU B O 1
ATOM 1414 N N . ASN B 1 27 ? -11.094 12.031 0.988 1 95.38 27 ASN B N 1
ATOM 1415 C CA . ASN B 1 27 ? -12.383 11.453 0.623 1 95.38 27 ASN B CA 1
ATOM 1416 C C . ASN B 1 27 ? -13.242 11.172 1.854 1 95.38 27 ASN B C 1
ATOM 1418 O O . ASN B 1 27 ? -12.727 11.078 2.969 1 95.38 27 ASN B O 1
ATOM 1422 N N . HIS B 1 28 ? -14.562 10.992 1.691 1 95.56 28 HIS B N 1
ATOM 1423 C CA . HIS B 1 28 ? -15.523 11 2.793 1 95.56 28 HIS B CA 1
ATOM 1424 C C . HIS B 1 28 ? -15.531 9.664 3.531 1 95.56 28 HIS B C 1
ATOM 1426 O O . HIS B 1 28 ? -16.109 9.547 4.609 1 95.56 28 HIS B O 1
ATOM 1432 N N . LEU B 1 29 ? -14.883 8.641 3.02 1 96.44 29 LEU B N 1
ATOM 1433 C CA . LEU B 1 29 ? -14.891 7.328 3.662 1 96.44 29 LEU B CA 1
ATOM 1434 C C . LEU B 1 29 ? -13.586 7.082 4.406 1 96.44 29 LEU B C 1
ATOM 1436 O O . LEU B 1 29 ? -13.562 7.062 5.641 1 96.44 29 LEU B O 1
ATOM 1440 N N . ASP B 1 30 ? -12.5 7.094 3.715 1 97.44 30 ASP B N 1
ATOM 1441 C CA . ASP B 1 30 ? -11.203 6.762 4.301 1 97.44 30 ASP B CA 1
ATOM 1442 C C . ASP B 1 30 ? -10.734 7.863 5.246 1 97.44 30 ASP B C 1
ATOM 1444 O O . ASP B 1 30 ? -10.008 7.598 6.207 1 97.44 30 ASP B O 1
ATOM 1448 N N . ASP B 1 31 ? -11.188 9.086 4.953 1 97.88 31 ASP B N 1
ATOM 1449 C CA . ASP B 1 31 ? -10.703 10.219 5.73 1 97.88 31 ASP B CA 1
ATOM 1450 C C . ASP B 1 31 ? -11.742 10.664 6.758 1 97.88 31 ASP B C 1
ATOM 1452 O O . ASP B 1 31 ? -11.602 11.719 7.379 1 97.88 31 ASP B O 1
ATOM 1456 N N . SER B 1 32 ? -12.812 9.859 6.91 1 97.31 32 SER B N 1
ATOM 1457 C CA . SER B 1 32 ? -13.773 10.078 7.988 1 97.31 32 SER B CA 1
ATOM 1458 C C . SER B 1 32 ? -13.172 9.719 9.344 1 97.31 32 SER B C 1
ATOM 1460 O O . SER B 1 32 ? -12.109 9.102 9.414 1 97.31 32 SER B O 1
ATOM 1462 N N . LYS B 1 33 ? -13.852 10.172 10.391 1 98.25 33 LYS B N 1
ATOM 1463 C CA . LYS B 1 33 ? -13.422 9.836 11.742 1 98.25 33 LYS B CA 1
ATOM 1464 C C . LYS B 1 33 ? -13.289 8.328 11.922 1 98.25 33 LYS B C 1
ATOM 1466 O O . LYS B 1 33 ? -12.289 7.848 12.461 1 98.25 33 LYS B O 1
ATOM 1471 N N . GLU B 1 34 ? -14.242 7.594 11.422 1 97.75 34 GLU B N 1
ATOM 1472 C CA . GLU B 1 34 ? -14.227 6.137 11.531 1 97.75 34 GLU B CA 1
ATOM 1473 C C . GLU B 1 34 ? -13.109 5.535 10.688 1 97.75 34 GLU B C 1
ATOM 1475 O O . GLU B 1 34 ? -12.43 4.602 11.125 1 97.75 34 GLU B O 1
ATOM 1480 N N . GLY B 1 35 ? -12.953 6.031 9.453 1 97.69 35 GLY B N 1
ATOM 1481 C CA . GLY B 1 35 ? -11.898 5.539 8.578 1 97.69 35 GLY B CA 1
ATOM 1482 C C . GLY B 1 35 ? -10.516 5.723 9.164 1 97.69 35 GLY B C 1
ATOM 1483 O O . GLY B 1 35 ? -9.695 4.801 9.141 1 97.69 35 GLY B O 1
ATOM 1484 N N . ILE B 1 36 ? -10.32 6.891 9.766 1 98.56 36 ILE B N 1
ATOM 1485 C CA . ILE B 1 36 ? -9.016 7.195 10.344 1 98.56 36 ILE B CA 1
ATOM 1486 C C . ILE B 1 36 ? -8.812 6.367 11.609 1 98.56 36 ILE B C 1
ATOM 1488 O O . ILE B 1 36 ? -7.711 5.871 11.859 1 98.56 36 ILE B O 1
ATOM 1492 N N . ALA B 1 37 ? -9.828 6.23 12.383 1 98.44 37 ALA B N 1
ATOM 1493 C CA . ALA B 1 37 ? -9.719 5.418 13.586 1 98.44 37 ALA B CA 1
ATOM 1494 C C . ALA B 1 37 ? -9.289 3.99 13.25 1 98.44 37 ALA B C 1
ATOM 1496 O O . ALA B 1 37 ? -8.422 3.42 13.914 1 98.44 37 ALA B O 1
ATOM 1497 N N . GLN B 1 38 ? -9.875 3.41 12.273 1 97.69 38 GLN B N 1
ATOM 1498 C CA . GLN B 1 38 ? -9.523 2.062 11.844 1 97.69 38 GLN B CA 1
ATOM 1499 C C . GLN B 1 38 ? -8.086 2.006 11.328 1 97.69 38 GLN B C 1
ATOM 1501 O O . GLN B 1 38 ? -7.363 1.046 11.602 1 97.69 38 GLN B O 1
ATOM 1506 N N . PHE B 1 39 ? -7.777 3.049 10.617 1 98.62 39 PHE B N 1
ATOM 1507 C CA . PHE B 1 39 ? -6.422 3.135 10.078 1 98.62 39 PHE B CA 1
ATOM 1508 C C . PHE B 1 39 ? -5.398 3.193 11.211 1 98.62 39 PHE B C 1
ATOM 1510 O O . PHE B 1 39 ? -4.371 2.518 11.156 1 98.62 39 PHE B O 1
ATOM 1517 N N . LEU B 1 40 ? -5.711 3.961 12.242 1 98.69 40 LEU B N 1
ATOM 1518 C CA . LEU B 1 40 ? -4.816 4.109 13.391 1 98.69 40 LEU B CA 1
ATOM 1519 C C . LEU B 1 40 ? -4.695 2.799 14.156 1 98.69 40 LEU B C 1
ATOM 1521 O O . LEU B 1 40 ? -3.609 2.449 14.633 1 98.69 40 LEU B O 1
ATOM 1525 N N . LYS B 1 41 ? -5.758 2.094 14.242 1 97.88 41 LYS B N 1
ATOM 1526 C CA . LYS B 1 41 ? -5.762 0.821 14.953 1 97.88 41 LYS B CA 1
ATOM 1527 C C . LYS B 1 41 ? -4.836 -0.188 14.289 1 97.88 41 LYS B C 1
ATOM 1529 O O . LYS B 1 41 ? -4.137 -0.941 14.969 1 97.88 41 LYS B O 1
ATOM 1534 N N . ARG B 1 42 ? -4.828 -0.159 13 1 97.56 42 ARG B N 1
ATOM 1535 C CA . ARG B 1 42 ? -3.992 -1.094 12.258 1 97.56 42 ARG B CA 1
ATOM 1536 C C . ARG B 1 42 ? -2.541 -0.625 12.227 1 97.56 42 ARG B C 1
ATOM 1538 O O . ARG B 1 42 ? -1.628 -1.429 12.023 1 97.56 42 ARG B O 1
ATOM 1545 N N . ASN B 1 43 ? -2.35 0.685 12.383 1 98.38 43 ASN B N 1
ATOM 1546 C CA . ASN B 1 43 ? -1.029 1.296 12.266 1 98.38 43 ASN B CA 1
ATOM 1547 C C . ASN B 1 43 ? -0.719 2.186 13.469 1 98.38 43 ASN B C 1
ATOM 1549 O O . ASN B 1 43 ? -0.502 3.389 13.312 1 98.38 43 ASN B O 1
ATOM 1553 N N . PRO B 1 44 ? -0.597 1.666 14.586 1 96.56 44 PRO B N 1
ATOM 1554 C CA . PRO B 1 44 ? -0.556 2.479 15.805 1 96.56 44 PRO B CA 1
ATOM 1555 C C . PRO B 1 44 ? 0.745 3.266 15.945 1 96.56 44 PRO B C 1
ATOM 1557 O O . PRO B 1 44 ? 0.795 4.258 16.672 1 96.56 44 PRO B O 1
ATOM 1560 N N . GLN B 1 45 ? 1.822 2.959 15.242 1 97.88 45 GLN B N 1
ATOM 1561 C CA . GLN B 1 45 ? 3.111 3.584 15.523 1 97.88 45 GLN B CA 1
ATOM 1562 C C . GLN B 1 45 ? 3.551 4.484 14.375 1 97.88 45 GLN B C 1
ATOM 1564 O O . GLN B 1 45 ? 4.547 5.203 14.484 1 97.88 45 GLN B O 1
ATOM 1569 N N . THR B 1 46 ? 2.785 4.441 13.305 1 98.81 46 THR B N 1
ATOM 1570 C CA . THR B 1 46 ? 3.377 5.027 12.109 1 98.81 46 THR B CA 1
ATOM 1571 C C . THR B 1 46 ? 2.592 6.258 11.664 1 98.81 46 THR B C 1
ATOM 1573 O O . THR B 1 46 ? 2.885 6.848 10.625 1 98.81 46 THR B O 1
ATOM 1576 N N . CYS B 1 47 ? 1.619 6.625 12.414 1 98.94 47 CYS B N 1
ATOM 1577 C CA . CYS B 1 47 ? 0.903 7.879 12.203 1 98.94 47 CYS B CA 1
ATOM 1578 C C . CYS B 1 47 ? 1.288 8.906 13.258 1 98.94 47 CYS B C 1
ATOM 1580 O O . CYS B 1 47 ? 1.128 8.672 14.453 1 98.94 47 CYS B O 1
ATOM 1582 N N . LEU B 1 48 ? 1.8 10.031 12.773 1 98.94 48 LEU B N 1
ATOM 1583 C CA . LEU B 1 48 ? 2.42 10.984 13.695 1 98.94 48 LEU B CA 1
ATOM 1584 C C . LEU B 1 48 ? 1.822 12.375 13.523 1 98.94 48 LEU B C 1
ATOM 1586 O O . LEU B 1 48 ? 1.36 12.727 12.438 1 98.94 48 LEU B O 1
ATOM 1590 N N . VAL B 1 49 ? 1.913 13.125 14.609 1 98.88 49 VAL B N 1
ATOM 1591 C CA . VAL B 1 49 ? 1.56 14.539 14.586 1 98.88 49 VAL B CA 1
ATOM 1592 C C . VAL B 1 49 ? 2.688 15.367 15.195 1 98.88 49 VAL B C 1
ATOM 1594 O O . VAL B 1 49 ? 3.395 14.898 16.094 1 98.88 49 VAL B O 1
ATOM 1597 N N . ALA B 1 50 ? 2.92 16.5 14.648 1 98.88 50 ALA B N 1
ATOM 1598 C CA . ALA B 1 50 ? 3.764 17.531 15.25 1 98.88 50 ALA B CA 1
ATOM 1599 C C . ALA B 1 50 ? 2.932 18.531 16.047 1 98.88 50 ALA B C 1
ATOM 1601 O O . ALA B 1 50 ? 1.973 19.109 15.523 1 98.88 50 ALA B O 1
ATOM 1602 N N . VAL B 1 51 ? 3.318 18.781 17.312 1 98.75 51 VAL B N 1
ATOM 1603 C CA . VAL B 1 51 ? 2.502 19.594 18.203 1 98.75 51 VAL B CA 1
ATOM 1604 C C . VAL B 1 51 ? 3.33 20.75 18.75 1 98.75 51 VAL B C 1
ATOM 1606 O O . VAL B 1 51 ? 4.473 20.562 19.172 1 98.75 51 VAL B O 1
ATOM 1609 N N . GLU B 1 52 ? 2.812 21.891 18.625 1 97.88 52 GLU B N 1
ATOM 1610 C CA . GLU B 1 52 ? 3.367 23.094 19.234 1 97.88 52 GLU B CA 1
ATOM 1611 C C . GLU B 1 52 ? 2.303 23.859 20.016 1 97.88 52 GLU B C 1
ATOM 1613 O O . GLU B 1 52 ? 1.254 24.203 19.469 1 97.88 52 GLU B O 1
ATOM 1618 N N . ASN B 1 53 ? 2.514 24.125 21.328 1 96 53 ASN B N 1
ATOM 1619 C CA . ASN B 1 53 ? 1.576 24.828 22.188 1 96 53 ASN B CA 1
ATOM 1620 C C . ASN B 1 53 ? 0.188 24.2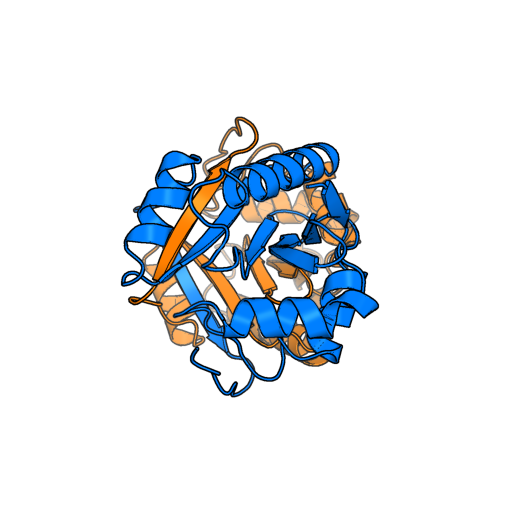03 22.141 1 96 53 ASN B C 1
ATOM 1622 O O . ASN B 1 53 ? -0.807 24.891 21.922 1 96 53 ASN B O 1
ATOM 1626 N N . GLN B 1 54 ? 0.129 22.844 22.125 1 95.5 54 GLN B N 1
ATOM 1627 C CA . GLN B 1 54 ? -1.074 22.016 22.188 1 95.5 54 GLN B CA 1
ATOM 1628 C C . GLN B 1 54 ? -1.871 22.094 20.891 1 95.5 54 GLN B C 1
ATOM 1630 O O . GLN B 1 54 ? -3.025 21.672 20.844 1 95.5 54 GLN B O 1
ATOM 1635 N N . ILE B 1 55 ? -1.204 22.625 19.891 1 97.44 55 ILE B N 1
ATOM 1636 C CA . ILE B 1 55 ? -1.821 22.703 18.578 1 97.44 55 ILE B CA 1
ATOM 1637 C C . ILE B 1 55 ? -1.101 21.766 17.609 1 97.44 55 ILE B C 1
ATOM 1639 O O . ILE B 1 55 ? 0.131 21.734 17.562 1 97.44 55 ILE B O 1
ATOM 1643 N N . ILE B 1 56 ? -1.885 20.984 16.891 1 98.69 56 ILE B N 1
ATOM 1644 C CA . ILE B 1 56 ? -1.297 20.125 15.859 1 98.69 56 ILE B CA 1
ATOM 1645 C C . ILE B 1 56 ? -0.99 20.953 14.609 1 98.69 56 ILE B C 1
ATOM 1647 O O . ILE B 1 56 ? -1.899 21.5 13.977 1 98.69 56 ILE B O 1
ATOM 1651 N N . ILE B 1 57 ? 0.301 21.016 14.305 1 98.69 57 ILE B N 1
ATOM 1652 C CA . ILE B 1 57 ? 0.72 21.906 13.219 1 98.69 57 ILE B CA 1
ATOM 1653 C C . ILE B 1 57 ? 1.239 21.062 12.055 1 98.69 57 ILE B C 1
ATOM 1655 O O . ILE B 1 57 ? 1.555 21.609 10.992 1 98.69 57 ILE B O 1
ATOM 1659 N N . GLY B 1 58 ? 1.368 19.781 12.148 1 98.81 58 GLY B N 1
ATOM 1660 C CA . GLY B 1 58 ? 1.773 18.844 11.117 1 98.81 58 GLY B CA 1
ATOM 1661 C C . GLY B 1 58 ? 1.274 17.438 11.375 1 98.81 58 GLY B C 1
ATOM 1662 O O . GLY B 1 58 ? 0.991 17.062 12.516 1 98.81 58 GLY B O 1
ATOM 1663 N N . ALA B 1 59 ? 1.145 16.688 10.289 1 98.88 59 ALA B N 1
ATOM 1664 C CA . ALA B 1 59 ? 0.687 15.312 10.406 1 98.88 59 ALA B CA 1
ATOM 1665 C C . ALA B 1 59 ? 1.204 14.461 9.258 1 98.88 59 ALA B C 1
ATOM 1667 O O . ALA B 1 59 ? 1.473 14.977 8.164 1 98.88 59 ALA B O 1
ATOM 1668 N N . ILE B 1 60 ? 1.372 13.234 9.477 1 98.88 60 ILE B N 1
ATOM 1669 C CA . ILE B 1 60 ? 1.717 12.234 8.469 1 98.88 60 ILE B CA 1
ATOM 1670 C C . ILE B 1 60 ? 1.012 10.922 8.781 1 98.88 60 ILE B C 1
ATOM 1672 O O . ILE B 1 60 ? 1.004 10.477 9.938 1 98.88 60 ILE B O 1
ATOM 1676 N N . LEU B 1 61 ? 0.344 10.375 7.82 1 98.88 61 LEU B N 1
ATOM 1677 C CA . LEU B 1 61 ? -0.264 9.055 7.922 1 98.88 61 LEU B CA 1
ATOM 1678 C C . LEU B 1 61 ? 0.538 8.031 7.129 1 98.88 61 LEU B C 1
ATOM 1680 O O . LEU B 1 61 ? 0.767 8.203 5.93 1 98.88 61 LEU B O 1
ATOM 1684 N N . VAL B 1 62 ? 0.96 7.012 7.797 1 98.94 62 VAL B N 1
ATOM 1685 C CA . VAL B 1 62 ? 1.693 5.945 7.121 1 98.94 62 VAL B CA 1
ATOM 1686 C C . VAL B 1 62 ? 1.111 4.59 7.512 1 98.94 62 VAL B C 1
ATOM 1688 O O . VAL B 1 62 ? 1.016 4.266 8.703 1 98.94 62 VAL B O 1
ATOM 1691 N N . GLY B 1 63 ? 0.63 3.902 6.531 1 98.75 63 GLY B N 1
ATOM 1692 C CA . GLY B 1 63 ? 0.231 2.518 6.719 1 98.75 63 GLY B CA 1
ATOM 1693 C C . GLY B 1 63 ? 1.169 1.53 6.051 1 98.75 63 GLY B C 1
ATOM 1694 O O . GLY B 1 63 ? 1.91 1.894 5.133 1 98.75 63 GLY B O 1
ATOM 1695 N N . PHE B 1 64 ? 1.179 0.328 6.547 1 98.69 64 PHE B N 1
ATOM 1696 C CA . PHE B 1 64 ? 2 -0.698 5.914 1 98.69 64 PHE B CA 1
ATOM 1697 C C . PHE B 1 64 ? 1.278 -2.039 5.906 1 98.69 64 PHE B C 1
ATOM 1699 O O . PHE B 1 64 ? 0.475 -2.324 6.797 1 98.69 64 PHE B O 1
ATOM 1706 N N . ASP B 1 65 ? 1.535 -2.867 4.949 1 98.38 65 ASP B N 1
ATOM 1707 C CA . ASP B 1 65 ? 0.816 -4.125 4.77 1 98.38 65 ASP B CA 1
ATOM 1708 C C . ASP B 1 65 ? 1.693 -5.316 5.145 1 98.38 65 ASP B C 1
ATOM 1710 O O . ASP B 1 65 ? 1.302 -6.469 4.949 1 98.38 65 ASP B O 1
ATOM 1714 N N . GLY B 1 66 ? 2.867 -5.098 5.707 1 97.5 66 GLY B N 1
ATOM 1715 C CA . GLY B 1 66 ? 3.818 -6.152 6.031 1 97.5 66 GLY B CA 1
ATOM 1716 C C . GLY B 1 66 ? 4.945 -6.266 5.027 1 97.5 66 GLY B C 1
ATOM 1717 O O . GLY B 1 66 ? 5.98 -6.871 5.312 1 97.5 66 GLY B O 1
ATOM 1718 N N . ARG B 1 67 ? 4.77 -5.652 3.855 1 97.81 67 ARG B N 1
ATOM 1719 C CA . ARG B 1 67 ? 5.746 -5.676 2.771 1 97.81 67 ARG B CA 1
ATOM 1720 C C . ARG B 1 67 ? 6.168 -4.262 2.387 1 97.81 67 ARG B C 1
ATOM 1722 O O . ARG B 1 67 ? 7.359 -3.98 2.248 1 97.81 67 ARG B O 1
ATOM 1729 N N . ARG B 1 68 ? 5.27 -3.445 2.291 1 98.31 68 ARG B N 1
ATOM 1730 C CA . ARG B 1 68 ? 5.48 -2.055 1.9 1 98.31 68 ARG B CA 1
ATOM 1731 C C . ARG B 1 68 ? 4.734 -1.106 2.834 1 98.31 68 ARG B C 1
ATOM 1733 O O . ARG B 1 68 ? 3.703 -1.471 3.402 1 98.31 68 ARG B O 1
ATOM 1740 N N . ALA B 1 69 ? 5.332 0.003 3.027 1 98.81 69 ALA B N 1
ATOM 1741 C CA . ALA B 1 69 ? 4.609 1.107 3.654 1 98.81 69 ALA B CA 1
ATOM 1742 C C . ALA B 1 69 ? 4.227 2.168 2.625 1 98.81 69 ALA B C 1
ATOM 1744 O O . ALA B 1 69 ? 4.922 2.346 1.622 1 98.81 69 ALA B O 1
ATOM 1745 N N . TYR B 1 70 ? 3.139 2.816 2.889 1 98.88 70 TYR B N 1
ATOM 1746 C CA . TYR B 1 70 ? 2.654 3.891 2.029 1 98.88 70 TYR B CA 1
ATOM 1747 C C . TYR B 1 70 ? 2.336 5.141 2.844 1 98.88 70 TYR B C 1
ATOM 1749 O O . TYR B 1 70 ? 1.695 5.055 3.895 1 98.88 70 TYR B O 1
ATOM 1757 N N . ILE B 1 71 ? 2.809 6.27 2.377 1 98.81 71 ILE B N 1
ATOM 1758 C CA . ILE B 1 71 ? 2.643 7.551 3.055 1 98.81 71 ILE B CA 1
ATOM 1759 C C . ILE B 1 71 ? 1.426 8.281 2.49 1 98.81 71 ILE B C 1
ATOM 1761 O O . ILE B 1 71 ? 1.26 8.375 1.272 1 98.81 71 ILE B O 1
ATOM 1765 N N . TYR B 1 72 ? 0.583 8.711 3.455 1 98.12 72 TYR B N 1
ATOM 1766 C CA . TYR B 1 72 ? -0.611 9.469 3.092 1 98.12 72 TYR B CA 1
ATOM 1767 C C . TYR B 1 72 ? -0.65 10.812 3.818 1 98.12 72 TYR B C 1
ATOM 1769 O O . TYR B 1 72 ? -0.202 10.914 4.961 1 98.12 72 TYR B O 1
ATOM 1777 N N . HIS B 1 73 ? -1.246 11.773 3.229 1 97.5 73 HIS B N 1
ATOM 1778 C CA . HIS B 1 73 ? -1.782 12.984 3.836 1 97.5 73 HIS B CA 1
ATOM 1779 C C . HIS B 1 73 ? -0.728 13.688 4.688 1 97.5 73 HIS B C 1
ATOM 1781 O O . HIS B 1 73 ? -1.002 14.078 5.82 1 97.5 73 HIS B O 1
ATOM 1787 N N . THR B 1 74 ? 0.484 13.742 4.234 1 98.19 74 THR B N 1
ATOM 1788 C CA . THR B 1 74 ? 1.488 14.562 4.906 1 98.19 74 THR B CA 1
ATOM 1789 C C . THR B 1 74 ? 1.171 16.047 4.746 1 98.19 74 THR B C 1
ATOM 1791 O O . THR B 1 74 ? 0.967 16.516 3.627 1 98.19 74 THR B O 1
ATOM 1794 N N . ALA B 1 75 ? 1.061 16.719 5.848 1 97.88 75 ALA B N 1
ATOM 1795 C CA . ALA B 1 75 ? 0.669 18.125 5.812 1 97.88 75 ALA B CA 1
ATOM 1796 C C . ALA B 1 75 ? 1.347 18.906 6.934 1 97.88 75 ALA B C 1
ATOM 1798 O O . ALA B 1 75 ? 1.564 18.375 8.031 1 97.88 75 ALA B O 1
ATOM 1799 N N . VAL B 1 76 ? 1.715 20.094 6.645 1 98.19 76 VAL B N 1
ATOM 1800 C CA . VAL B 1 76 ? 2.135 21.094 7.613 1 98.19 76 VAL B CA 1
ATOM 1801 C C . VAL B 1 76 ? 1.282 22.359 7.453 1 98.19 76 VAL B C 1
ATOM 1803 O O . VAL B 1 76 ? 1.061 22.828 6.332 1 98.19 76 VAL B O 1
ATOM 1806 N N . HIS B 1 77 ? 0.777 22.812 8.555 1 97.81 77 HIS B N 1
ATOM 1807 C CA . HIS B 1 77 ? -0.019 24.031 8.5 1 97.81 77 HIS B CA 1
ATOM 1808 C C . HIS B 1 77 ? 0.709 25.141 7.738 1 97.81 77 HIS B C 1
ATOM 1810 O O . HIS B 1 77 ? 1.905 25.359 7.941 1 97.81 77 HIS B O 1
ATOM 1816 N N . PRO B 1 78 ? -0.044 25.891 6.953 1 96.81 78 PRO B N 1
ATOM 1817 C CA . PRO B 1 78 ? 0.591 26.875 6.086 1 96.81 78 PRO B CA 1
ATOM 1818 C C . PRO B 1 78 ? 1.396 27.922 6.871 1 96.81 78 PRO B C 1
ATOM 1820 O O . PRO B 1 78 ? 2.473 28.328 6.434 1 96.81 78 PRO B O 1
ATOM 1823 N N . ASN B 1 79 ? 1.002 28.203 8.023 1 96.38 79 ASN B N 1
ATOM 1824 C CA . ASN B 1 79 ? 1.65 29.234 8.82 1 96.38 79 ASN B CA 1
ATOM 1825 C C . ASN B 1 79 ? 2.934 28.719 9.469 1 96.38 79 ASN B C 1
ATOM 1827 O O . ASN B 1 79 ? 3.691 29.484 10.062 1 96.38 79 ASN B O 1
ATOM 1831 N N . TYR B 1 80 ? 3.209 27.484 9.328 1 96.88 80 TYR B N 1
ATOM 1832 C CA . TYR B 1 80 ? 4.352 26.906 10.016 1 96.88 80 TYR B CA 1
ATOM 1833 C C . TYR B 1 80 ? 5.305 26.25 9.023 1 96.88 80 TYR B C 1
ATOM 1835 O O . TYR B 1 80 ? 6.16 25.438 9.406 1 96.88 80 TYR B O 1
ATOM 1843 N N . ARG B 1 81 ? 5.172 26.578 7.773 1 95.19 81 ARG B N 1
ATOM 1844 C CA . ARG B 1 81 ? 5.961 25.922 6.734 1 95.19 81 ARG B CA 1
ATOM 1845 C C . ARG B 1 81 ? 7.379 26.484 6.688 1 95.19 81 ARG B C 1
ATOM 1847 O O . ARG B 1 81 ? 7.676 27.484 7.344 1 95.19 81 ARG B O 1
ATOM 1854 N N . ARG B 1 82 ? 8.25 25.703 6.066 1 94.5 82 ARG B N 1
ATOM 1855 C CA . ARG B 1 82 ? 9.648 26.062 5.867 1 94.5 82 ARG B CA 1
ATOM 1856 C C . ARG B 1 82 ? 10.406 26.078 7.188 1 94.5 82 ARG B C 1
ATOM 1858 O O . ARG B 1 82 ? 11.266 26.938 7.406 1 94.5 82 ARG B O 1
ATOM 1865 N N . ARG B 1 83 ? 9.984 25.219 8.078 1 96.25 83 ARG B N 1
ATOM 1866 C CA . ARG B 1 83 ? 10.641 25.078 9.367 1 96.25 83 ARG B CA 1
ATOM 1867 C C . ARG B 1 83 ? 11.188 23.656 9.555 1 96.25 83 ARG B C 1
ATOM 1869 O O . ARG B 1 83 ? 11.625 23.297 10.648 1 96.25 83 ARG B O 1
ATOM 1876 N N . GLY B 1 84 ? 11.031 22.844 8.531 1 97.31 84 GLY B N 1
ATOM 1877 C CA . GLY B 1 84 ? 11.57 21.5 8.57 1 97.31 84 GLY B CA 1
ATOM 1878 C C . GLY B 1 84 ? 10.641 20.5 9.234 1 97.31 84 GLY B C 1
ATOM 1879 O O . GLY B 1 84 ? 11.047 19.375 9.547 1 97.31 84 GLY B O 1
ATOM 1880 N N . ILE B 1 85 ? 9.438 20.828 9.43 1 98.31 85 ILE B N 1
ATOM 1881 C CA . ILE B 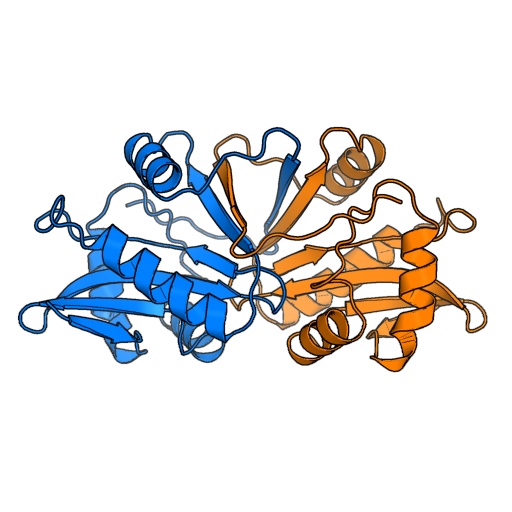1 85 ? 8.492 20 10.18 1 98.31 85 ILE B CA 1
ATOM 1882 C C . ILE B 1 85 ? 8.164 18.75 9.383 1 98.31 85 ILE B C 1
ATOM 1884 O O . ILE B 1 85 ? 8.211 17.641 9.922 1 98.31 85 ILE B O 1
ATOM 1888 N N . ALA B 1 86 ? 7.863 18.906 8.148 1 98.5 86 ALA B N 1
ATOM 1889 C CA . ALA B 1 86 ? 7.539 17.75 7.309 1 98.5 86 ALA B CA 1
ATOM 1890 C C . ALA B 1 86 ? 8.703 16.781 7.254 1 98.5 86 ALA B C 1
ATOM 1892 O O . ALA B 1 86 ? 8.516 15.562 7.375 1 98.5 86 ALA B O 1
ATOM 1893 N N . ARG B 1 87 ? 9.852 17.312 7.066 1 98.31 87 ARG B N 1
ATOM 1894 C CA . ARG B 1 87 ? 11.039 16.469 7.031 1 98.31 87 ARG B CA 1
ATOM 1895 C C . ARG B 1 87 ? 11.195 15.68 8.328 1 98.31 87 ARG B C 1
ATOM 1897 O O . ARG B 1 87 ? 11.484 14.484 8.305 1 98.31 87 ARG B O 1
ATOM 1904 N N . GLN B 1 88 ? 11.008 16.297 9.414 1 98.56 88 GLN B N 1
ATOM 1905 C CA . GLN B 1 88 ? 11.125 15.641 10.711 1 98.56 88 GLN B CA 1
ATOM 1906 C C . GLN B 1 88 ? 10.078 14.539 10.867 1 98.56 88 GLN B C 1
ATOM 1908 O O . GLN B 1 88 ? 10.375 13.461 11.383 1 98.56 88 GLN B O 1
ATOM 1913 N N . LEU B 1 89 ? 8.859 14.828 10.453 1 98.75 89 LEU B N 1
ATOM 1914 C CA . LEU B 1 89 ? 7.801 13.82 10.484 1 98.75 89 LEU B CA 1
ATOM 1915 C C . LEU B 1 89 ? 8.195 12.586 9.68 1 98.75 89 LEU B C 1
ATOM 1917 O O . LEU B 1 89 ? 8.125 11.461 10.172 1 98.75 89 LEU B O 1
ATOM 1921 N N . VAL B 1 90 ? 8.68 12.812 8.461 1 98.81 90 VAL B N 1
ATOM 1922 C CA . VAL B 1 90 ? 9.031 11.727 7.551 1 98.81 90 VAL B CA 1
ATOM 1923 C C . VAL B 1 90 ? 10.203 10.938 8.117 1 98.81 90 VAL B C 1
ATOM 1925 O O . VAL B 1 90 ? 10.156 9.711 8.195 1 98.81 90 VAL B O 1
ATOM 1928 N N . GLU B 1 91 ? 11.211 11.578 8.555 1 98.56 91 GLU B N 1
ATOM 1929 C CA . GLU B 1 91 ? 12.398 10.906 9.078 1 98.56 91 GLU B CA 1
ATOM 1930 C C . GLU B 1 91 ? 12.055 10.086 10.32 1 98.56 91 GLU B C 1
ATOM 1932 O O . GLU B 1 91 ? 12.586 8.992 10.508 1 98.56 91 GLU B O 1
ATOM 1937 N N . THR B 1 92 ? 11.219 10.633 11.156 1 98.62 92 THR B N 1
ATOM 1938 C CA . THR B 1 92 ? 10.812 9.914 12.359 1 98.62 92 THR B CA 1
ATOM 1939 C C . THR B 1 92 ? 10.078 8.625 12 1 98.62 92 THR B C 1
ATOM 1941 O O . THR B 1 92 ? 10.367 7.566 12.547 1 98.62 92 THR B O 1
ATOM 1944 N N . VAL B 1 93 ? 9.148 8.727 11.047 1 98.62 93 VAL B N 1
ATOM 1945 C CA . VAL B 1 93 ? 8.367 7.539 10.734 1 98.62 93 VAL B CA 1
ATOM 1946 C C . VAL B 1 93 ? 9.234 6.531 9.984 1 98.62 93 VAL B C 1
ATOM 1948 O O . VAL B 1 93 ? 9.062 5.32 10.141 1 98.62 93 VAL B O 1
ATOM 1951 N N . LEU B 1 94 ? 10.188 6.973 9.18 1 98.56 94 LEU B N 1
ATOM 1952 C CA . LEU B 1 94 ? 11.094 6.055 8.5 1 98.56 94 LEU B CA 1
ATOM 1953 C C . LEU B 1 94 ? 11.898 5.242 9.508 1 98.56 94 LEU B C 1
ATOM 1955 O O . LEU B 1 94 ? 12.148 4.051 9.297 1 98.56 94 LEU B O 1
ATOM 1959 N N . THR B 1 95 ? 12.266 5.852 10.578 1 98.38 95 THR B N 1
ATOM 1960 C CA . THR B 1 95 ? 12.984 5.148 11.633 1 98.38 95 THR B CA 1
ATOM 1961 C C . THR B 1 95 ? 12.102 4.062 12.25 1 98.38 95 THR B C 1
ATOM 1963 O O . THR B 1 95 ? 12.57 2.957 12.523 1 98.38 95 THR B O 1
ATOM 1966 N N . VAL B 1 96 ? 10.875 4.383 12.492 1 98.25 96 VAL B N 1
ATOM 1967 C CA . VAL B 1 96 ? 9.922 3.416 13.023 1 98.25 96 VAL B CA 1
ATOM 1968 C C . VAL B 1 96 ? 9.773 2.246 12.055 1 98.25 96 VAL B C 1
ATOM 1970 O O . VAL B 1 96 ? 9.75 1.085 12.477 1 98.25 96 VAL B O 1
ATOM 1973 N N . LEU B 1 97 ? 9.672 2.551 10.75 1 98.25 97 LEU B N 1
ATOM 1974 C CA . LEU B 1 97 ? 9.484 1.521 9.734 1 98.25 97 LEU B CA 1
ATOM 1975 C C . LEU B 1 97 ? 10.695 0.594 9.672 1 98.25 97 LEU B C 1
ATOM 1977 O O . LEU B 1 97 ? 10.547 -0.605 9.422 1 98.25 97 LEU B O 1
ATOM 1981 N N . ASP B 1 98 ? 11.883 1.167 9.898 1 97.75 98 ASP B N 1
ATOM 1982 C CA . ASP B 1 98 ? 13.078 0.339 9.969 1 97.75 98 ASP B CA 1
ATOM 1983 C C . ASP B 1 98 ? 12.969 -0.691 11.094 1 97.75 98 ASP B C 1
ATOM 1985 O O . ASP B 1 98 ? 13.328 -1.855 10.914 1 97.75 98 ASP B O 1
ATOM 1989 N N . GLU B 1 99 ? 12.453 -0.273 12.172 1 97 99 GLU B N 1
ATOM 1990 C CA . GLU B 1 99 ? 12.289 -1.155 13.328 1 97 99 GLU B CA 1
ATOM 1991 C C . GLU B 1 99 ? 11.242 -2.232 13.055 1 97 99 GLU B C 1
ATOM 1993 O O . GLU B 1 99 ? 11.336 -3.344 13.578 1 97 99 GLU B O 1
ATOM 1998 N N . LEU B 1 100 ? 10.312 -1.908 12.227 1 96.12 100 LEU B N 1
ATOM 1999 C CA . LEU B 1 100 ? 9.25 -2.836 11.867 1 96.12 100 LEU B CA 1
ATOM 2000 C C . LEU B 1 100 ? 9.672 -3.734 10.711 1 96.12 100 LEU B C 1
ATOM 2002 O O . LEU B 1 100 ? 8.867 -4.523 10.211 1 96.12 100 LEU B O 1
ATOM 2006 N N . LYS B 1 101 ? 10.875 -3.553 10.18 1 95.5 101 LYS B N 1
ATOM 2007 C CA . LYS B 1 101 ? 11.469 -4.352 9.117 1 95.5 101 LYS B CA 1
ATOM 2008 C C . LYS B 1 101 ? 10.711 -4.172 7.805 1 95.5 101 LYS B C 1
ATOM 2010 O O . LYS B 1 101 ? 10.5 -5.137 7.062 1 95.5 101 LYS B O 1
ATOM 2015 N N . ILE B 1 102 ? 10.234 -3.014 7.594 1 97.75 102 ILE B N 1
ATOM 2016 C CA . ILE B 1 102 ? 9.695 -2.613 6.301 1 97.75 102 ILE B CA 1
ATOM 2017 C C . ILE B 1 102 ? 10.82 -2.053 5.426 1 97.75 102 ILE B C 1
ATOM 2019 O O . ILE B 1 102 ? 11.445 -1.052 5.777 1 97.75 102 ILE B O 1
ATOM 2023 N N . HIS B 1 103 ? 10.953 -2.623 4.254 1 97.5 103 HIS B N 1
ATOM 2024 C CA . HIS B 1 103 ? 12.195 -2.377 3.523 1 97.5 103 HIS B CA 1
ATOM 2025 C C . HIS B 1 103 ? 11.977 -1.379 2.393 1 97.5 103 HIS B C 1
ATOM 2027 O O . HIS B 1 103 ? 12.938 -0.925 1.766 1 97.5 103 HIS B O 1
ATOM 2033 N N . LYS B 1 104 ? 10.859 -1.087 2.102 1 97.75 104 LYS B N 1
ATOM 2034 C CA . LYS B 1 104 ? 10.547 -0.137 1.038 1 97.75 104 LYS B CA 1
ATOM 2035 C C . LYS B 1 104 ? 9.32 0.693 1.385 1 97.75 104 LYS B C 1
ATOM 2037 O O . LYS B 1 104 ? 8.328 0.164 1.903 1 97.75 104 LYS B O 1
ATOM 2042 N N . VAL B 1 105 ? 9.352 1.956 1.146 1 98.81 105 VAL B N 1
ATOM 2043 C CA . VAL B 1 105 ? 8.273 2.908 1.393 1 98.81 105 VAL B CA 1
ATOM 2044 C C . VAL B 1 105 ? 7.898 3.605 0.088 1 98.81 105 VAL B C 1
ATOM 2046 O O . VAL B 1 105 ? 8.766 3.945 -0.718 1 98.81 105 VAL B O 1
ATOM 2049 N N . ALA B 1 106 ? 6.586 3.777 -0.118 1 98.75 106 ALA B N 1
ATOM 2050 C CA . ALA B 1 106 ? 6.133 4.391 -1.363 1 98.75 106 ALA B CA 1
ATOM 2051 C C . ALA B 1 106 ? 5.023 5.402 -1.104 1 98.75 106 ALA B C 1
ATOM 2053 O O . ALA B 1 106 ? 4.52 5.508 0.018 1 98.75 106 ALA B O 1
ATOM 2054 N N . LEU B 1 107 ? 4.75 6.18 -2.08 1 98.5 107 LEU B N 1
ATOM 2055 C CA . LEU B 1 107 ? 3.643 7.125 -2.096 1 98.5 107 LEU B CA 1
ATOM 2056 C C . LEU B 1 107 ? 3.293 7.531 -3.523 1 98.5 107 LEU B C 1
ATOM 2058 O O . LEU B 1 107 ? 4.043 7.234 -4.457 1 98.5 107 LEU B O 1
ATOM 2062 N N . VAL B 1 108 ? 2.131 8.109 -3.643 1 97.56 108 VAL B N 1
ATOM 2063 C CA . VAL B 1 108 ? 1.75 8.75 -4.895 1 97.56 108 VAL B CA 1
ATOM 2064 C C . VAL B 1 108 ? 1.505 10.242 -4.656 1 97.56 108 VAL B C 1
ATOM 2066 O O . VAL B 1 108 ? 0.988 10.633 -3.607 1 97.56 108 VAL B O 1
ATOM 2069 N N . VAL B 1 109 ? 1.95 11.016 -5.578 1 96.44 109 VAL B N 1
ATOM 2070 C CA . VAL B 1 109 ? 1.815 12.461 -5.531 1 96.44 109 VAL B CA 1
ATOM 2071 C C . VAL B 1 109 ? 1.136 12.961 -6.805 1 96.44 109 VAL B C 1
ATOM 2073 O O . VAL B 1 109 ? 1.453 12.508 -7.902 1 96.44 109 VAL B O 1
ATOM 2076 N N . PHE B 1 110 ? 0.219 13.875 -6.68 1 95.25 110 PHE B N 1
ATOM 2077 C CA . PHE B 1 110 ? -0.364 14.469 -7.875 1 95.25 110 PHE B CA 1
ATOM 2078 C C . PHE B 1 110 ? 0.709 15.148 -8.727 1 95.25 110 PHE B C 1
ATOM 2080 O O . PHE B 1 110 ? 1.58 15.836 -8.195 1 95.25 110 PHE B O 1
ATOM 2087 N N . LYS B 1 111 ? 0.618 14.984 -10.039 1 95.5 111 LYS B N 1
ATOM 2088 C CA . LYS B 1 111 ? 1.578 15.578 -10.961 1 95.5 111 LYS B CA 1
ATOM 2089 C C . LYS B 1 111 ? 1.604 17.094 -10.82 1 95.5 111 LYS B C 1
ATOM 2091 O O . LYS B 1 111 ? 2.662 17.719 -10.93 1 95.5 111 LYS B O 1
ATOM 2096 N N . ARG B 1 112 ? 0.462 17.641 -10.508 1 93.88 112 ARG B N 1
ATOM 2097 C CA . ARG B 1 112 ? 0.317 19.078 -10.445 1 93.88 112 ARG B CA 1
ATOM 2098 C C . ARG B 1 112 ? 0.942 19.641 -9.172 1 93.88 112 ARG B C 1
ATOM 2100 O O . ARG B 1 112 ? 1.12 20.859 -9.039 1 93.88 112 ARG B O 1
ATOM 2107 N N . ASN B 1 113 ? 1.187 18.797 -8.25 1 93.69 113 ASN B N 1
ATOM 2108 C CA . ASN B 1 113 ? 1.784 19.219 -6.984 1 93.69 113 ASN B CA 1
ATOM 2109 C C . ASN B 1 113 ? 3.303 19.328 -7.094 1 93.69 113 ASN B C 1
ATOM 2111 O O . ASN B 1 113 ? 4.035 18.562 -6.484 1 93.69 113 ASN B O 1
ATOM 2115 N N . GLU B 1 114 ? 3.791 20.344 -7.707 1 95.12 114 GLU B N 1
ATOM 2116 C CA . GLU B 1 114 ? 5.211 20.531 -8.008 1 95.12 114 GLU B CA 1
ATOM 2117 C C . GLU B 1 114 ? 6.039 20.609 -6.727 1 95.12 114 GLU B C 1
ATOM 2119 O O . GLU B 1 114 ? 7.102 19.984 -6.629 1 95.12 114 GLU B O 1
ATOM 2124 N N . GLU B 1 115 ? 5.512 21.344 -5.84 1 93.69 115 GLU B N 1
ATOM 2125 C CA . GLU B 1 115 ? 6.23 21.516 -4.582 1 93.69 115 GLU B CA 1
ATOM 2126 C C . GLU B 1 115 ? 6.355 20.203 -3.834 1 93.69 115 GLU B C 1
ATOM 2128 O O . GLU B 1 115 ? 7.422 19.875 -3.303 1 93.69 115 GLU B O 1
ATOM 2133 N N . GLY B 1 116 ? 5.207 19.453 -3.75 1 95.19 116 GLY B N 1
ATOM 2134 C CA . GLY B 1 116 ? 5.25 18.141 -3.119 1 95.19 116 GLY B CA 1
ATOM 2135 C C . GLY B 1 116 ? 6.223 17.188 -3.785 1 95.19 116 GLY B C 1
ATOM 2136 O O . GLY B 1 116 ? 6.969 16.484 -3.105 1 95.19 116 GLY B O 1
ATOM 2137 N N . ASN B 1 117 ? 6.242 17.219 -5.098 1 97.31 117 ASN B N 1
ATOM 2138 C CA . ASN B 1 117 ? 7.137 16.328 -5.84 1 97.31 117 ASN B CA 1
ATOM 2139 C C . ASN B 1 117 ? 8.602 16.672 -5.586 1 97.31 117 ASN B C 1
ATOM 2141 O O . ASN B 1 117 ? 9.43 15.781 -5.391 1 97.31 117 ASN B O 1
ATOM 2145 N N . LYS B 1 118 ? 8.914 17.891 -5.559 1 97.25 118 LYS B N 1
ATOM 2146 C CA . LYS B 1 118 ? 10.273 18.312 -5.258 1 97.25 118 LYS B CA 1
ATOM 2147 C C . LYS B 1 118 ? 10.672 17.922 -3.838 1 97.25 118 LYS B C 1
ATOM 2149 O O . LYS B 1 118 ? 11.805 17.484 -3.604 1 97.25 118 LYS B O 1
ATOM 2154 N N . PHE B 1 119 ? 9.758 18.109 -2.943 1 97.56 119 PHE B N 1
ATOM 2155 C CA . PHE B 1 119 ? 9.984 17.781 -1.544 1 97.56 119 PHE B CA 1
ATOM 2156 C C . PHE B 1 119 ? 10.367 16.312 -1.397 1 97.56 119 PHE B C 1
ATOM 2158 O O . PHE B 1 119 ? 11.391 15.984 -0.781 1 97.56 119 PHE B O 1
ATOM 2165 N N . TRP B 1 120 ? 9.57 15.406 -1.961 1 98.44 120 TRP B N 1
ATOM 2166 C CA . TRP B 1 120 ? 9.789 13.969 -1.82 1 98.44 120 TRP B CA 1
ATOM 2167 C C . TRP B 1 120 ? 11.055 13.531 -2.543 1 98.44 120 TRP B C 1
ATOM 2169 O O . TRP B 1 120 ? 11.773 12.648 -2.074 1 98.44 120 TRP B O 1
ATOM 2179 N N . GLU B 1 121 ? 11.305 14.141 -3.691 1 98.19 121 GLU B N 1
ATOM 2180 C CA . GLU B 1 121 ? 12.555 13.859 -4.402 1 98.19 121 GLU B CA 1
ATOM 2181 C C . GLU B 1 121 ? 13.766 14.18 -3.535 1 98.19 121 GLU B C 1
ATOM 2183 O O . GLU B 1 121 ? 14.711 13.391 -3.467 1 98.19 121 GLU B O 1
ATOM 2188 N N . LYS B 1 122 ? 13.734 15.289 -2.898 1 97.56 122 LYS B N 1
ATOM 2189 C CA . LYS B 1 122 ? 14.836 15.719 -2.045 1 97.56 122 LYS B CA 1
ATOM 2190 C C . LYS B 1 122 ? 15.031 14.766 -0.874 1 97.56 122 LYS B C 1
ATOM 2192 O O . LYS B 1 122 ? 16.141 14.602 -0.378 1 97.56 122 LYS B O 1
ATOM 2197 N N . LEU B 1 123 ? 13.945 14.141 -0.439 1 97.81 123 LEU B N 1
ATOM 2198 C CA . LEU B 1 123 ? 14.016 13.227 0.694 1 97.81 123 LEU B CA 1
ATOM 2199 C C . LEU B 1 123 ? 14.398 11.82 0.237 1 97.81 123 LEU B C 1
ATOM 2201 O O . LEU B 1 123 ? 14.438 10.891 1.045 1 97.81 123 LEU B O 1
ATOM 2205 N N . GLY B 1 124 ? 14.578 11.617 -1.034 1 97.88 124 GLY B N 1
ATOM 2206 C CA . GLY B 1 124 ? 15.102 10.352 -1.525 1 97.88 124 GLY B CA 1
ATOM 2207 C C . GLY B 1 124 ? 14.031 9.445 -2.096 1 97.88 124 GLY B C 1
ATOM 2208 O O . GLY B 1 124 ? 14.297 8.281 -2.402 1 97.88 124 GLY B O 1
ATOM 2209 N N . PHE B 1 125 ? 12.852 9.961 -2.217 1 98.56 125 PHE B N 1
ATOM 2210 C CA . PHE B 1 125 ? 11.797 9.211 -2.898 1 98.56 125 PHE B CA 1
ATOM 2211 C C . PHE B 1 125 ? 11.836 9.477 -4.398 1 98.56 125 PHE B C 1
ATOM 2213 O O . PHE B 1 125 ? 11.336 10.508 -4.859 1 98.56 125 PHE B O 1
ATOM 2220 N N . SER B 1 126 ? 12.266 8.508 -5.133 1 97.25 126 SER B N 1
ATOM 2221 C CA . SER B 1 126 ? 12.477 8.711 -6.562 1 97.25 126 SER B CA 1
ATOM 2222 C C . SER B 1 126 ? 11.305 8.164 -7.379 1 97.25 126 SER B C 1
ATOM 2224 O O . SER B 1 126 ? 10.57 7.297 -6.906 1 97.25 126 SER B O 1
ATOM 2226 N N . VAL B 1 127 ? 11.188 8.68 -8.57 1 96.94 127 VAL B N 1
ATOM 2227 C CA . VAL B 1 127 ? 10.18 8.188 -9.508 1 96.94 127 VAL B CA 1
ATOM 2228 C C . VAL B 1 127 ? 10.656 6.871 -10.125 1 96.94 127 VAL B C 1
ATOM 2230 O O . VAL B 1 127 ? 11.828 6.73 -10.477 1 96.94 127 VAL B O 1
ATOM 2233 N N . ARG B 1 128 ? 9.719 5.938 -10.211 1 94.88 128 ARG B N 1
ATOM 2234 C CA . ARG B 1 128 ? 10.008 4.684 -10.906 1 94.88 128 ARG B CA 1
ATOM 2235 C C . ARG B 1 128 ? 9.438 4.699 -12.32 1 94.88 128 ARG B C 1
ATOM 2237 O O . ARG B 1 128 ? 8.281 4.32 -12.531 1 94.88 128 ARG B O 1
ATOM 2244 N N . GLU B 1 129 ? 10.32 4.906 -13.234 1 93.62 129 GLU B N 1
ATOM 2245 C CA . GLU B 1 129 ? 9.898 5.066 -14.625 1 93.62 129 GLU B CA 1
ATOM 2246 C C . GLU B 1 129 ? 9.656 3.713 -15.289 1 93.62 129 GLU B C 1
ATOM 2248 O O . GLU B 1 129 ? 9.039 3.639 -16.359 1 93.62 129 GLU B O 1
ATOM 2253 N N . ASP B 1 130 ? 10.062 2.67 -14.664 1 94.56 130 ASP B N 1
ATOM 2254 C CA . ASP B 1 130 ? 9.953 1.335 -15.242 1 94.56 130 ASP B CA 1
ATOM 2255 C C . ASP B 1 130 ? 8.641 0.668 -14.828 1 94.56 130 ASP B C 1
ATOM 2257 O O . ASP B 1 130 ? 8.328 -0.431 -15.289 1 94.56 130 ASP B O 1
ATOM 2261 N N . LEU B 1 131 ? 7.879 1.397 -14.008 1 96.12 131 LEU B N 1
ATOM 2262 C CA . LEU B 1 131 ? 6.66 0.808 -13.461 1 96.12 131 LEU B CA 1
ATOM 2263 C C . LEU B 1 131 ? 5.434 1.609 -13.891 1 96.12 131 LEU B C 1
ATOM 2265 O O . LEU B 1 131 ? 5.52 2.824 -14.086 1 96.12 131 LEU B O 1
ATOM 2269 N N . ILE B 1 132 ? 4.367 0.916 -14.031 1 97.19 132 ILE B N 1
ATOM 2270 C CA . ILE B 1 132 ? 3.057 1.522 -14.234 1 97.19 132 ILE B CA 1
ATOM 2271 C C . ILE B 1 132 ? 2.195 1.316 -12.984 1 97.19 132 ILE B C 1
ATOM 2273 O O . ILE B 1 132 ? 1.955 0.181 -12.57 1 97.19 132 ILE B O 1
ATOM 2277 N N . TYR B 1 133 ? 1.798 2.395 -12.391 1 98.12 133 TYR B N 1
ATOM 2278 C CA . TYR B 1 133 ? 0.864 2.352 -11.266 1 98.12 133 TYR B CA 1
ATOM 2279 C C . TYR B 1 133 ? -0.571 2.209 -11.766 1 98.12 133 TYR B C 1
ATOM 2281 O O . TYR B 1 133 ? -1.021 2.979 -12.609 1 98.12 133 TYR B O 1
ATOM 2289 N N . ARG B 1 134 ? -1.271 1.213 -11.25 1 98.44 134 ARG B N 1
ATOM 2290 C CA . ARG B 1 134 ? -2.668 0.96 -11.578 1 98.44 134 ARG B CA 1
ATOM 2291 C C . ARG B 1 134 ? -3.514 0.808 -10.32 1 98.44 134 ARG B C 1
ATOM 2293 O O . ARG B 1 134 ? -3.051 0.26 -9.32 1 98.44 134 ARG B O 1
ATOM 2300 N N . ASN B 1 135 ? -4.738 1.301 -10.375 1 98.5 135 ASN B N 1
ATOM 2301 C CA . ASN B 1 135 ? -5.633 1.113 -9.234 1 98.5 135 ASN B CA 1
ATOM 2302 C C . ASN B 1 135 ? -7.078 0.928 -9.68 1 98.5 135 ASN B C 1
ATOM 2304 O O . ASN B 1 135 ? -7.387 1.045 -10.867 1 98.5 135 ASN B O 1
ATOM 2308 N N . GLN B 1 136 ? -7.883 0.424 -8.812 1 98.19 136 GLN B N 1
ATOM 2309 C CA . GLN B 1 136 ? -9.312 0.192 -8.992 1 98.19 136 GLN B CA 1
ATOM 2310 C C . GLN B 1 136 ? -10.094 0.568 -7.738 1 98.19 136 GLN B C 1
ATOM 2312 O O . GLN B 1 136 ? -9.781 0.099 -6.641 1 98.19 136 GLN B O 1
ATOM 2317 N N . ALA B 1 137 ? -11.078 1.442 -7.902 1 97 137 ALA B N 1
ATOM 2318 C CA . ALA B 1 137 ? -11.992 1.769 -6.812 1 97 137 ALA B CA 1
ATOM 2319 C C . ALA B 1 137 ? -13.031 0.671 -6.625 1 97 137 ALA B C 1
ATOM 2321 O O . ALA B 1 137 ? -13.648 0.217 -7.594 1 97 137 ALA B O 1
ATOM 2322 N N . ARG B 1 138 ? -13.219 0.211 -5.391 1 96.56 138 ARG B N 1
ATOM 2323 C CA . ARG B 1 138 ? -14.172 -0.847 -5.094 1 96.56 138 ARG B CA 1
ATOM 2324 C C . ARG B 1 138 ? -15.57 -0.274 -4.883 1 96.56 138 ARG B C 1
ATOM 2326 O O . ARG B 1 138 ? -16.562 -0.991 -5.012 1 96.56 138 ARG B O 1
ATOM 2333 N N . ILE B 1 139 ? -15.555 0.962 -4.496 1 94.88 139 ILE B N 1
ATOM 2334 C CA . ILE B 1 139 ? -16.797 1.709 -4.312 1 94.88 139 ILE B CA 1
ATOM 2335 C C . ILE B 1 139 ? -16.594 3.152 -4.77 1 94.88 139 ILE B C 1
ATOM 2337 O O . ILE B 1 139 ? -15.469 3.635 -4.859 1 94.88 139 ILE B O 1
ATOM 2341 N N . GLU B 1 140 ? -17.734 3.756 -5.129 1 90 140 GLU B N 1
ATOM 2342 C CA . GLU B 1 140 ? -17.672 5.172 -5.477 1 90 140 GLU B CA 1
ATOM 2343 C C . GLU B 1 140 ? -17.312 6.023 -4.262 1 90 140 GLU B C 1
ATOM 2345 O O . GLU B 1 140 ? -17.938 5.895 -3.207 1 90 140 GLU B O 1
ATOM 2350 N N . MET B 1 141 ? -16.281 6.762 -4.383 1 88.88 141 MET B N 1
ATOM 2351 C CA . MET B 1 141 ? -15.883 7.68 -3.32 1 88.88 141 MET B CA 1
ATOM 2352 C C . MET B 1 141 ? -15.992 9.125 -3.785 1 88.88 141 MET B C 1
ATOM 2354 O O . MET B 1 141 ? -15.68 9.438 -4.938 1 88.88 141 MET B O 1
ATOM 2358 N N . VAL B 1 142 ? -16.453 9.922 -2.852 1 88.94 142 VAL B N 1
ATOM 2359 C CA . VAL B 1 142 ? -16.547 11.352 -3.127 1 88.94 142 VAL B CA 1
ATOM 2360 C C . VAL B 1 142 ? -15.297 12.062 -2.629 1 88.94 142 VAL B C 1
ATOM 2362 O O . VAL B 1 142 ? -14.93 11.945 -1.455 1 88.94 142 VAL B O 1
ATOM 2365 N N . ARG B 1 143 ? -14.695 12.742 -3.525 1 87.31 143 ARG B N 1
ATOM 2366 C CA . ARG B 1 143 ? -13.484 13.484 -3.184 1 87.31 143 ARG B CA 1
ATOM 2367 C C . ARG B 1 143 ? -13.836 14.852 -2.596 1 87.31 143 ARG B C 1
ATOM 2369 O O . ARG B 1 143 ? -14.758 15.516 -3.064 1 87.31 143 ARG B O 1
ATOM 2376 N N . LEU B 1 144 ? -13.109 15.125 -1.575 1 83.44 144 LEU B N 1
ATOM 2377 C CA . LEU B 1 144 ? -13.203 16.453 -0.971 1 83.44 144 LEU B CA 1
ATOM 2378 C C . LEU B 1 144 ? -11.953 17.281 -1.276 1 83.44 144 LEU B C 1
ATOM 2380 O O . LEU B 1 144 ? -10.875 17 -0.743 1 83.44 144 LEU B O 1
ATOM 2384 N N . ASP B 1 145 ? -12.078 18.188 -2.303 1 78.38 145 ASP B N 1
ATOM 2385 C CA . ASP B 1 145 ? -10.945 19 -2.711 1 78.38 145 ASP B CA 1
ATOM 2386 C C . ASP B 1 145 ? -10.734 20.172 -1.749 1 78.38 145 ASP B C 1
ATOM 2388 O O . ASP B 1 145 ? -11.695 20.859 -1.385 1 78.38 145 ASP B O 1
ATOM 2392 N N . THR B 1 146 ? -9.633 20.219 -1.196 1 78.69 146 THR B N 1
ATOM 2393 C CA . THR B 1 146 ? -9.305 21.328 -0.317 1 78.69 146 THR B CA 1
ATOM 2394 C C . THR B 1 146 ? -8.547 22.422 -1.079 1 78.69 146 THR B C 1
ATOM 2396 O O . THR B 1 146 ? -7.883 22.125 -2.078 1 78.69 146 THR B O 1
#

Nearest PDB structures (foldseek):
  5ib0-assembly1_A  TM=9.505E-01  e=5.689E-13  Pseudomonas aeruginosa PAO1
  4qvt-assembly2_D  TM=9.134E-01  e=9.600E-12  Escherichia coli K-12
  4qvt-assembly5_H  TM=9.181E-01  e=1.799E-11  Escherichia coli K-12
  2pdo-assembly1_A  TM=9.048E-01  e=6.726E-11  Shigella flexneri 2a str. 2457T
  2cnt-assembly4_D  TM=8.736E-01  e=3.166E-05  Salmonella enterica subsp. enterica serovar Typhimurium str. LT2

Organism: NCBI:txid862967

Sequence (292 aa):
MNIREMIEEDYDQVYQLWLSCAGMGLNHLDDSKEGIAQFLKRNPQTCLVAVENQIIIGAILVGFDGRRAYIYHTAVHPNYRRRGIARQLVETVLTVLDELKIHKVALVVFKRNEEGNKFWEKLGFSVREDLIYRNQARIEMVRLDTMNIREMIEEDYDQVYQLWLSCAGMGLNHLDDSKEGIAQFLKRNPQTCLVAVENQIIIGAILVGFDGRRAYIYHTAVHPNYRRRGIARQLVETVLTVLDELKIHKVALVVFKRNEEGNKFWEKLGFSVREDLIYRNQARIEMVRLDT

Radius of gyration: 19.36 Å; Cα contacts (8 Å, |Δi|>4): 551; chains: 2; bounding box: 37×62×44 Å

Secondary structure (DSSP, 8-state):
-EEEE--GGGHHHHHHHHHHSTT--EETTTTSHHHHHHHHHH-TTT-EEEEETTEEEEEEEEEE-SS-EEEEEEEE-GGG-SSSHHHHHHHHHHHHHHHTT--EEEEEEETT-HHHHHHHHHTT-EE-TTEEEEEEESS---EE--/-EEEE--GGGHHHHHHHHHHSTT--EETTTTSHHHHHHHHHH-TTT-EEEEETTEEEEEEEEEE-SS-EEEEEEEE-GGG-SSSHHHHHHHHHHHHHHHTT--EEEEEEETT-HHHHHHHHHTT-EE-TTEEEEEEESS---EE--

Foldseek 3Di:
DDKDWDALVCLVLLVVQLVQDFFQWDWCQCSPSVNVNVQCVQPVHQWMFDDDPNHTQWIWRWDDDLAEIEIHRTGGRPVCPPPCPSVVSVVVNVVVCVVSVHDYYDYDDDPVPVVVVVVCVVVPHDDDPPDDDDDDDPDDIDIDGD/DDKDWDALVCLVLLVVQLVQDFFQWDWCQCSPSVNVNVQCVQPVHQWMFDDDPNHTQWIWRWDDDLAEIEIHRTGGRPVCPPPCPSVVSVVVNVVVCVVSVHDYYDYDDDPVPVVVVVVCVVVPHDDDPPDDDDDDDPDDIDIDGD